Protein AF-A0AAW0FIH6-F1 (afdb_monomer_lite)

InterPro domains:
  IPR007252 Nuclear pore protein 84/107 [PF04121] (78-258)
  IPR007252 Nuclear pore protein 84/107 [PTHR13003] (28-257)

Structure (mmCIF, N/CA/C/O backbone):
data_AF-A0AAW0FIH6-F1
#
_entry.id   AF-A0AAW0FIH6-F1
#
loop_
_atom_site.group_PDB
_atom_site.id
_atom_site.type_symbol
_atom_site.label_atom_id
_atom_site.label_alt_id
_atom_site.label_comp_id
_atom_site.label_asym_id
_atom_site.label_entity_id
_atom_site.label_seq_id
_atom_site.pdbx_PDB_ins_code
_atom_site.Cartn_x
_atom_site.Cartn_y
_atom_site.Cartn_z
_atom_site.occupancy
_atom_site.B_iso_or_equiv
_atom_site.auth_seq_id
_atom_site.auth_comp_id
_atom_site.auth_asym_id
_atom_site.auth_atom_id
_atom_site.pdbx_PDB_model_num
ATOM 1 N N . MET A 1 1 ? -12.408 65.202 63.693 1.00 33.59 1 MET A N 1
ATOM 2 C CA . MET A 1 1 ? -11.299 65.516 62.783 1.00 33.59 1 MET A CA 1
ATOM 3 C C . MET A 1 1 ? -10.969 64.185 62.134 1.00 33.59 1 MET A C 1
ATOM 5 O O . MET A 1 1 ? -10.394 63.348 62.810 1.00 33.59 1 MET A O 1
ATOM 9 N N . GLU A 1 2 ? -11.546 64.003 60.939 1.00 37.97 2 GLU A N 1
ATOM 10 C CA . GLU A 1 2 ? -11.334 62.952 59.918 1.00 37.97 2 GLU A CA 1
ATOM 11 C C . GLU A 1 2 ? -11.671 61.499 60.315 1.00 37.97 2 GLU A C 1
ATOM 13 O O . GLU A 1 2 ? -10.985 60.878 61.119 1.00 37.97 2 GLU A O 1
ATOM 18 N N . ASP A 1 3 ? -12.866 60.993 59.980 1.00 32.38 3 ASP A N 1
ATOM 19 C CA . ASP A 1 3 ? -13.360 60.495 58.663 1.00 32.38 3 ASP A CA 1
ATOM 20 C C . ASP A 1 3 ? -12.729 59.145 58.271 1.00 32.38 3 ASP A C 1
ATOM 22 O O . ASP A 1 3 ? -11.549 59.054 57.961 1.00 32.38 3 ASP A O 1
ATOM 26 N N . ALA A 1 4 ? -13.419 58.016 58.478 1.00 33.19 4 ALA A N 1
ATOM 27 C CA . ALA A 1 4 ? -14.493 57.459 57.633 1.00 33.19 4 ALA A CA 1
ATOM 28 C C . ALA A 1 4 ? -13.963 56.973 56.265 1.00 33.19 4 ALA A C 1
ATOM 30 O O . ALA A 1 4 ? -13.674 57.751 55.369 1.00 33.19 4 ALA A O 1
ATOM 31 N N . LEU A 1 5 ? -13.695 55.669 56.126 1.00 40.84 5 LEU A N 1
ATOM 32 C CA . LEU A 1 5 ? -14.621 54.695 55.516 1.00 40.84 5 LEU A CA 1
ATOM 33 C C . LEU A 1 5 ? -15.082 55.080 54.095 1.00 40.84 5 LEU A C 1
ATOM 35 O O . LEU A 1 5 ? -16.125 55.699 53.901 1.00 40.84 5 LEU A O 1
ATOM 39 N N . MET A 1 6 ? -14.338 54.588 53.100 1.00 33.97 6 MET A N 1
ATOM 40 C CA . MET A 1 6 ? -14.716 54.512 51.682 1.00 33.97 6 MET A CA 1
ATOM 41 C C . MET A 1 6 ? -14.422 53.069 51.224 1.00 33.97 6 MET A C 1
ATOM 43 O O . MET A 1 6 ? -13.282 52.627 51.297 1.00 33.97 6 MET A O 1
ATOM 47 N N . LYS A 1 7 ? -15.443 52.202 51.167 1.00 34.28 7 LYS A N 1
ATOM 48 C CA . LYS A 1 7 ? -16.214 51.767 49.977 1.00 34.28 7 LYS A CA 1
ATOM 49 C C . LYS A 1 7 ? -15.362 51.112 48.874 1.00 34.28 7 LYS A C 1
ATOM 51 O O . LYS A 1 7 ? -14.536 51.783 48.279 1.00 34.28 7 LYS A O 1
ATOM 56 N N . VAL A 1 8 ? -15.459 49.781 48.731 1.00 35.44 8 VAL A N 1
ATOM 57 C CA . VAL A 1 8 ? -16.241 49.016 47.716 1.00 35.44 8 VAL A CA 1
ATOM 58 C C . VAL A 1 8 ? -15.673 49.146 46.295 1.00 35.44 8 VAL A C 1
ATOM 60 O O . VAL A 1 8 ? -15.611 50.258 45.789 1.00 35.44 8 VAL A O 1
ATOM 63 N N . VAL A 1 9 ? -15.324 48.012 45.663 1.00 31.23 9 VAL A N 1
ATOM 64 C CA . VAL A 1 9 ? -15.873 47.503 44.378 1.00 31.23 9 VAL A CA 1
ATOM 65 C C . VAL A 1 9 ? -15.129 46.213 43.969 1.00 31.23 9 VAL A C 1
ATOM 67 O O . VAL A 1 9 ? -13.909 46.208 43.820 1.00 31.23 9 VAL A O 1
ATOM 70 N N . ASP A 1 10 ? -15.902 45.136 43.797 1.00 34.75 10 ASP A N 1
ATOM 71 C CA . ASP A 1 10 ? -15.564 43.889 43.100 1.00 34.75 10 ASP A CA 1
ATOM 72 C C . ASP A 1 10 ? -15.152 44.124 41.638 1.00 34.75 10 ASP A C 1
ATOM 74 O O . ASP A 1 10 ? -15.777 44.929 40.949 1.00 34.75 10 ASP A O 1
ATOM 78 N N . ALA A 1 11 ? -14.200 43.338 41.127 1.00 28.27 11 ALA A N 1
ATOM 79 C CA . ALA A 1 11 ? -14.129 42.991 39.705 1.00 28.27 11 ALA A CA 1
ATOM 80 C C . ALA A 1 11 ? -13.267 41.735 39.499 1.00 28.27 11 ALA A C 1
ATOM 82 O O . ALA A 1 11 ? -12.051 41.795 39.339 1.00 28.27 11 ALA A O 1
ATOM 83 N N . ASP A 1 12 ? -13.949 40.596 39.561 1.00 35.44 12 ASP A N 1
ATOM 84 C CA . ASP A 1 12 ? -13.845 39.461 38.640 1.00 35.44 12 ASP A CA 1
ATOM 85 C C . ASP A 1 12 ? -13.023 39.782 37.358 1.00 35.44 12 A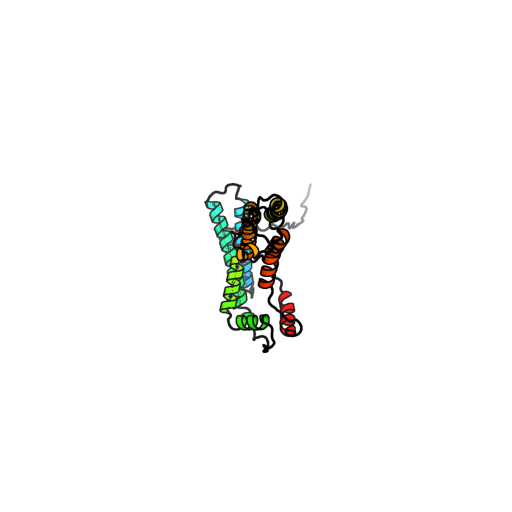SP A C 1
ATOM 87 O O . ASP A 1 12 ? -13.531 40.433 36.446 1.00 35.44 12 ASP A O 1
ATOM 91 N N . ASP A 1 13 ? -11.760 39.335 37.266 1.00 28.28 13 ASP A N 1
ATOM 92 C CA . ASP A 1 13 ? -11.057 39.190 35.976 1.00 28.28 13 ASP A CA 1
ATOM 93 C C . ASP A 1 13 ? -10.704 37.714 35.771 1.00 28.28 13 ASP A C 1
ATOM 95 O O . ASP A 1 13 ? -9.656 37.195 36.162 1.00 28.28 13 ASP A O 1
ATOM 99 N N . ARG A 1 14 ? -11.672 37.037 35.155 1.00 38.62 14 ARG A N 1
ATOM 100 C CA . ARG A 1 14 ? -11.525 35.779 34.440 1.00 38.62 14 ARG A CA 1
ATOM 101 C C . ARG A 1 14 ? -10.442 35.932 33.374 1.00 38.62 14 ARG A C 1
ATOM 103 O O . ARG A 1 14 ? -10.708 36.510 32.324 1.00 38.62 14 ARG A O 1
ATOM 110 N N . ARG A 1 15 ? -9.289 35.284 33.542 1.00 29.86 15 ARG A N 1
ATOM 111 C CA . ARG A 1 15 ? -8.505 34.804 32.391 1.00 29.86 15 ARG A CA 1
ATOM 112 C C . ARG A 1 15 ? -8.047 33.386 32.646 1.00 29.86 15 ARG A C 1
ATOM 114 O O . ARG A 1 15 ? -7.381 33.103 33.634 1.00 29.86 15 ARG A O 1
ATOM 121 N N . GLY A 1 16 ? -8.519 32.519 31.756 1.00 33.91 16 GLY A N 1
ATOM 122 C CA . GLY A 1 16 ? -8.460 31.077 31.854 1.00 33.91 16 GLY A CA 1
ATOM 123 C C . GLY A 1 16 ? -7.064 30.563 32.147 1.00 33.91 16 GLY A C 1
ATOM 124 O O . GLY A 1 16 ? -6.114 30.823 31.412 1.00 33.91 16 GLY A O 1
ATOM 125 N N . THR A 1 17 ? -6.988 29.759 33.198 1.00 28.77 17 THR A N 1
ATOM 126 C CA . THR A 1 17 ? -6.008 28.695 33.284 1.00 28.77 17 THR A CA 1
ATOM 127 C C . THR A 1 17 ? -6.326 27.716 32.160 1.00 28.77 17 THR A C 1
ATOM 129 O O . THR A 1 17 ? -7.305 26.972 32.194 1.00 28.77 17 THR A O 1
ATOM 132 N N . SER A 1 18 ? -5.511 27.769 31.112 1.00 31.50 18 SER A N 1
ATOM 133 C CA . SER A 1 18 ? -5.262 26.628 30.243 1.00 31.50 18 SER A CA 1
ATOM 134 C C . SER A 1 18 ? -5.022 25.413 31.138 1.00 31.50 18 SER A C 1
ATOM 136 O O . SER A 1 18 ? -4.015 25.368 31.841 1.00 31.50 18 SER A O 1
ATOM 138 N N . SER A 1 19 ? -5.994 24.501 31.168 1.00 37.09 19 SER A N 1
ATOM 139 C CA . SER A 1 19 ? -5.952 23.255 31.930 1.00 37.09 19 SER A CA 1
ATOM 140 C C . SER A 1 19 ? -4.612 22.561 31.714 1.00 37.09 19 SER A C 1
ATOM 142 O O . SER A 1 19 ? -4.294 22.141 30.602 1.00 37.09 19 SER A O 1
ATOM 144 N N . GLU A 1 20 ? -3.834 22.468 32.784 1.00 39.59 20 GLU A N 1
ATOM 145 C CA . GLU A 1 20 ? -2.583 21.734 32.847 1.00 39.59 20 GLU A CA 1
ATOM 146 C C . GLU A 1 20 ? -2.841 20.261 32.498 1.00 39.59 20 GLU A C 1
ATOM 148 O O . GLU A 1 20 ? -3.495 19.532 33.239 1.00 39.59 20 GLU A O 1
ATOM 153 N N . ALA A 1 21 ? -2.322 19.799 31.362 1.00 42.94 21 ALA A N 1
ATOM 154 C CA . ALA A 1 21 ? -2.249 18.377 31.038 1.00 42.94 21 ALA A CA 1
ATOM 155 C C . ALA A 1 21 ? -1.046 17.735 31.764 1.00 42.94 21 ALA A C 1
ATOM 157 O O . ALA A 1 21 ? -0.126 17.227 31.128 1.00 42.94 21 ALA A O 1
ATOM 158 N N . THR A 1 22 ? -1.015 17.803 33.098 1.00 48.12 22 THR A N 1
ATOM 159 C CA . THR A 1 22 ? 0.108 17.355 33.952 1.00 48.12 22 THR A CA 1
ATOM 160 C C . THR A 1 22 ? -0.240 16.116 34.786 1.00 48.12 22 THR A C 1
ATOM 162 O O . THR A 1 22 ? 0.156 15.981 35.940 1.00 48.12 22 THR A O 1
ATOM 165 N N . GLY A 1 23 ? -0.978 15.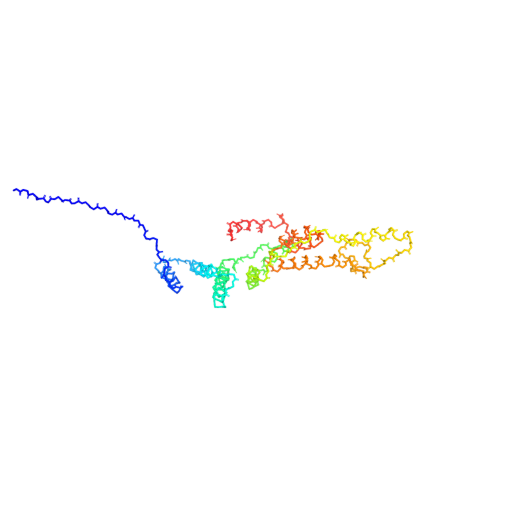176 34.194 1.00 58.59 23 GLY A N 1
ATOM 166 C CA . GLY A 1 23 ? -1.136 13.815 34.714 1.00 58.59 23 GLY A CA 1
ATOM 167 C C . GLY A 1 23 ? -0.297 12.810 33.918 1.00 58.59 23 GLY A C 1
ATOM 168 O O . GLY A 1 23 ? -0.032 13.028 32.732 1.00 58.59 23 GLY A O 1
ATOM 169 N N . GLY A 1 24 ? 0.102 11.701 34.555 1.00 79.38 24 GLY A N 1
ATOM 170 C CA . GLY A 1 24 ? 0.641 10.523 33.856 1.00 79.38 24 GLY A CA 1
ATOM 171 C C . GLY A 1 24 ? -0.314 10.033 32.760 1.00 79.38 24 GLY A C 1
ATOM 172 O O . GLY A 1 24 ? -1.487 10.417 32.741 1.00 79.38 24 GLY A O 1
ATOM 173 N N . ALA A 1 25 ? 0.165 9.209 31.824 1.00 82.69 25 ALA A N 1
ATOM 174 C CA . ALA A 1 25 ? -0.675 8.712 30.727 1.00 82.69 25 ALA A CA 1
ATOM 175 C C . ALA A 1 25 ? -1.940 8.011 31.260 1.00 82.69 25 ALA A C 1
ATOM 177 O O . ALA A 1 25 ? -3.036 8.198 30.742 1.00 82.69 25 ALA A O 1
ATOM 178 N N . GLU A 1 26 ? -1.802 7.307 32.378 1.00 87.94 26 GLU A N 1
ATOM 179 C CA . GLU A 1 26 ? -2.861 6.624 33.113 1.00 87.94 26 GLU A CA 1
ATOM 180 C C . GLU A 1 26 ? -3.970 7.581 33.565 1.00 87.94 26 GLU A C 1
ATOM 182 O O . GLU A 1 26 ? -5.146 7.229 33.521 1.00 87.94 26 GLU A O 1
ATOM 187 N N . VAL A 1 27 ? -3.610 8.806 33.962 1.00 89.88 27 VAL A N 1
ATOM 188 C CA . VAL A 1 27 ? -4.571 9.839 34.375 1.00 89.88 27 VAL A CA 1
ATOM 189 C C . VAL A 1 27 ? -5.363 10.338 33.170 1.00 89.88 27 VAL A C 1
ATOM 191 O O . VAL A 1 27 ? -6.569 10.536 33.276 1.00 89.88 27 VAL A O 1
ATOM 194 N N . GLN A 1 28 ? -4.709 10.486 32.014 1.00 88.50 28 GLN A N 1
ATOM 195 C CA . GLN A 1 28 ? -5.374 10.904 30.777 1.00 88.50 28 GLN A CA 1
ATOM 196 C C . GLN A 1 28 ? -6.389 9.846 30.317 1.00 88.50 28 GLN A C 1
ATOM 198 O O . GLN A 1 28 ? -7.537 10.183 30.036 1.00 88.50 28 GLN A O 1
ATOM 203 N N . PHE A 1 29 ? -6.013 8.562 30.334 1.00 90.38 29 PHE A N 1
ATOM 204 C CA . PHE A 1 29 ? -6.938 7.462 30.037 1.00 90.38 29 PHE A CA 1
ATOM 205 C C . PHE A 1 29 ? -8.091 7.373 31.050 1.00 90.38 29 PHE A C 1
ATOM 207 O O . PHE A 1 29 ? -9.247 7.198 30.662 1.00 90.38 29 PHE A O 1
ATOM 214 N N . ALA A 1 30 ? -7.802 7.524 32.346 1.00 90.44 30 ALA A N 1
ATOM 215 C CA . ALA A 1 30 ? -8.823 7.501 33.392 1.00 90.44 30 ALA A CA 1
ATOM 216 C C . ALA A 1 30 ? -9.827 8.655 33.248 1.00 90.44 30 ALA A C 1
ATOM 218 O O . ALA A 1 30 ? -11.026 8.446 33.421 1.00 90.44 30 ALA A O 1
ATOM 219 N N . GLN A 1 31 ? -9.361 9.847 32.871 1.00 88.75 31 GLN A N 1
ATOM 220 C CA . GLN A 1 31 ? -10.219 11.009 32.660 1.00 88.75 31 GLN A CA 1
ATOM 221 C C . GLN A 1 31 ? -11.160 10.822 31.461 1.00 88.75 31 GLN A C 1
ATOM 223 O O . GLN A 1 31 ? -12.324 11.213 31.527 1.00 88.75 31 GLN A O 1
ATOM 228 N N . VAL A 1 32 ? -10.695 10.180 30.385 1.00 88.81 32 VAL A N 1
ATOM 229 C CA . VAL A 1 32 ? -11.554 9.798 29.248 1.00 88.81 32 VAL A CA 1
ATOM 230 C C . VAL A 1 32 ? -12.665 8.844 29.696 1.00 88.81 32 VAL A C 1
ATOM 232 O O . VAL A 1 32 ? -13.830 9.049 29.354 1.00 88.81 32 VAL A O 1
ATOM 235 N N . LEU A 1 33 ? -12.335 7.839 30.512 1.00 88.94 33 LEU A N 1
ATOM 236 C CA . LEU A 1 33 ? -13.316 6.892 31.055 1.00 88.94 33 LEU A CA 1
ATOM 237 C C . LEU A 1 33 ? -14.332 7.572 31.981 1.00 88.94 33 LEU A C 1
ATOM 239 O O . LEU A 1 33 ? -15.531 7.314 31.869 1.00 88.94 33 LEU A O 1
ATOM 243 N N . GLU A 1 34 ? -13.870 8.461 32.861 1.00 88.19 34 GLU A N 1
ATOM 244 C CA . GLU A 1 34 ? -14.735 9.242 33.750 1.00 88.19 34 GLU A CA 1
ATOM 245 C C . GLU A 1 34 ? -15.694 10.127 32.944 1.00 88.19 34 GLU A C 1
ATOM 247 O O . GLU A 1 34 ? -16.901 10.120 33.189 1.00 88.19 34 GLU A O 1
ATOM 252 N N . ASN A 1 35 ? -15.187 10.820 31.920 1.00 85.69 35 ASN A N 1
ATOM 253 C CA . ASN A 1 35 ? -15.994 11.650 31.027 1.00 85.69 35 ASN A CA 1
ATOM 254 C C . ASN A 1 35 ? -17.017 10.831 30.230 1.00 85.69 35 ASN A C 1
ATOM 256 O O . ASN A 1 35 ? -18.141 11.287 30.019 1.00 85.69 35 ASN A O 1
ATOM 260 N N . PHE A 1 36 ? -16.651 9.627 29.789 1.00 85.44 36 PHE A N 1
ATOM 261 C CA . PHE A 1 36 ? -17.567 8.720 29.103 1.00 85.44 36 PHE A CA 1
ATOM 262 C C . PHE A 1 36 ? -18.696 8.261 30.037 1.00 85.44 36 PHE A C 1
ATOM 264 O O . PHE A 1 36 ? -19.871 8.323 29.669 1.00 85.44 36 PHE A O 1
ATOM 271 N N . GLN A 1 37 ? -18.355 7.887 31.275 1.00 85.19 37 GLN A N 1
ATOM 272 C CA . GLN A 1 37 ? -19.318 7.460 32.290 1.00 85.19 37 GLN A CA 1
ATOM 273 C C . GLN A 1 37 ? -20.236 8.604 32.753 1.00 85.19 37 GLN A C 1
ATOM 275 O O . GLN A 1 37 ? -21.424 8.381 32.983 1.00 85.19 37 GLN A O 1
ATOM 280 N N . ALA A 1 38 ? -19.707 9.822 32.882 1.00 82.44 38 ALA A N 1
ATOM 281 C CA . ALA A 1 38 ? -20.465 11.002 33.294 1.00 82.44 38 ALA A CA 1
ATOM 282 C C . ALA A 1 38 ? -21.320 11.596 32.161 1.00 82.44 38 ALA A C 1
ATOM 284 O O . ALA A 1 38 ? -22.370 12.184 32.421 1.00 82.44 38 ALA A O 1
ATOM 285 N N . GLY A 1 39 ? -20.866 11.466 30.911 1.00 69.81 39 GLY A N 1
ATOM 286 C CA . GLY A 1 39 ? -21.434 12.141 29.745 1.00 69.81 39 GLY A CA 1
ATOM 287 C C . GLY A 1 39 ? -22.538 11.390 29.004 1.00 69.81 39 GLY A C 1
ATOM 288 O O . GLY A 1 39 ? -23.112 11.971 28.089 1.00 69.81 39 GLY A O 1
ATOM 289 N N . ASN A 1 40 ? -22.840 10.135 29.361 1.00 58.41 40 ASN A N 1
ATOM 290 C CA . ASN A 1 40 ? -23.800 9.286 28.640 1.00 58.41 40 ASN A CA 1
ATOM 291 C C . ASN A 1 40 ? -23.574 9.345 27.109 1.00 58.41 40 ASN A C 1
ATOM 293 O O . ASN A 1 40 ? -24.514 9.516 26.334 1.00 58.41 40 ASN A O 1
ATOM 297 N N . LYS A 1 41 ? -22.300 9.313 26.682 1.00 59.75 41 LYS A N 1
ATOM 298 C CA . LYS A 1 41 ? -21.941 9.272 25.261 1.00 59.75 41 LYS A CA 1
ATOM 299 C C . LYS A 1 41 ? -22.375 7.900 24.738 1.00 59.75 41 LYS A C 1
ATOM 301 O O . LYS A 1 41 ? -21.779 6.892 25.099 1.00 59.75 41 LYS A O 1
ATOM 306 N N . ASP A 1 42 ? -23.418 7.873 23.914 1.00 67.75 42 ASP A N 1
ATOM 307 C CA . ASP A 1 42 ? -24.010 6.629 23.397 1.00 67.75 42 ASP A CA 1
ATOM 308 C C . ASP A 1 42 ? -23.081 5.859 22.438 1.00 67.75 42 ASP A C 1
ATOM 310 O O . ASP A 1 42 ? -23.347 4.695 22.143 1.00 67.75 42 ASP A O 1
ATOM 314 N N . ASP A 1 43 ? -21.991 6.480 21.966 1.00 80.94 43 ASP A N 1
ATOM 315 C CA . ASP A 1 43 ? -21.056 5.881 21.014 1.00 80.94 43 ASP A CA 1
ATOM 316 C C . ASP A 1 43 ? -19.701 5.493 21.657 1.00 80.94 43 ASP A C 1
ATOM 318 O O . ASP A 1 43 ? -18.879 6.369 21.960 1.00 80.94 43 ASP A O 1
ATOM 322 N N . PRO A 1 44 ? -19.423 4.184 21.828 1.00 83.25 44 PRO A N 1
ATOM 323 C CA . PRO A 1 44 ? -18.141 3.673 22.309 1.00 83.25 44 PRO A CA 1
ATOM 324 C C . PRO A 1 44 ? -16.936 4.010 21.417 1.00 83.25 44 PRO A C 1
ATOM 326 O O . PRO A 1 44 ? -15.805 3.964 21.903 1.00 83.25 44 PRO A O 1
ATOM 329 N N . PHE A 1 45 ? -17.127 4.352 20.137 1.00 86.69 45 PHE A N 1
ATOM 330 C CA . PHE A 1 45 ? -16.012 4.673 19.236 1.00 86.69 45 PHE A CA 1
ATOM 331 C C . PHE A 1 45 ? -15.309 5.982 19.601 1.00 86.69 45 PHE A C 1
ATOM 333 O O . PHE A 1 45 ? -14.097 6.095 19.415 1.00 86.69 45 PHE A O 1
ATOM 340 N N . VAL A 1 46 ? -16.018 6.923 20.232 1.00 86.94 46 VAL A N 1
ATOM 341 C CA . VAL A 1 46 ? -15.423 8.171 20.739 1.00 86.94 46 VAL A CA 1
ATOM 342 C C . VAL A 1 46 ? -14.320 7.880 21.760 1.00 86.94 46 VAL A C 1
ATOM 344 O O . VAL A 1 46 ? -13.284 8.539 21.762 1.00 86.94 46 VAL A O 1
ATOM 347 N N . LEU A 1 47 ? -14.501 6.853 22.594 1.00 89.00 47 LEU A N 1
ATOM 348 C CA . LEU A 1 47 ? -13.491 6.443 23.568 1.00 89.00 47 LEU A CA 1
ATOM 349 C C . LEU A 1 47 ? -12.230 5.899 22.882 1.00 89.00 47 LEU A C 1
ATOM 351 O O . LEU A 1 47 ? -11.117 6.247 23.270 1.00 89.00 47 LEU A O 1
ATOM 355 N N . ILE A 1 48 ? -12.398 5.089 21.836 1.00 90.38 48 ILE A N 1
ATOM 356 C CA . ILE A 1 48 ? -11.279 4.528 21.067 1.00 90.38 48 ILE A CA 1
ATOM 357 C C . ILE A 1 48 ? -10.494 5.650 20.368 1.00 90.38 48 ILE A C 1
ATOM 359 O O . ILE A 1 48 ? -9.262 5.647 20.389 1.00 90.38 48 ILE A O 1
ATOM 363 N N . GLN A 1 49 ? -11.190 6.643 19.811 1.00 89.81 49 GLN A N 1
ATOM 364 C CA . GLN A 1 49 ? -10.567 7.813 19.185 1.00 89.81 49 GLN A CA 1
ATOM 365 C C . GLN A 1 49 ? -9.784 8.664 20.188 1.00 89.81 49 GLN A C 1
ATOM 367 O O . GLN A 1 49 ? -8.658 9.081 19.906 1.00 89.81 49 GLN A O 1
ATOM 372 N N . GLU A 1 50 ? -10.344 8.896 21.377 1.00 90.94 50 GLU A N 1
ATOM 373 C CA . GLU A 1 50 ? -9.658 9.619 22.449 1.00 90.94 50 GLU A CA 1
ATOM 374 C C . GLU A 1 50 ? -8.413 8.844 22.933 1.00 90.94 50 GLU A C 1
ATOM 376 O O . GLU A 1 50 ? -7.351 9.444 23.104 1.00 90.94 50 GLU A O 1
ATOM 381 N N . PHE A 1 51 ? -8.483 7.511 23.046 1.00 92.88 51 PHE A N 1
ATOM 382 C CA . PHE A 1 51 ? -7.337 6.663 23.411 1.00 92.88 51 PHE A CA 1
ATOM 383 C C . PHE A 1 51 ? -6.217 6.700 22.365 1.00 92.88 51 PHE A C 1
ATOM 385 O O . PHE A 1 51 ? -5.054 6.915 22.710 1.00 92.88 51 PHE A O 1
ATOM 392 N N . LYS A 1 52 ? -6.577 6.576 21.084 1.00 92.81 52 LYS A N 1
ATOM 393 C CA . LYS A 1 52 ? -5.665 6.725 19.940 1.00 92.81 52 LYS A CA 1
ATOM 394 C C . LYS A 1 52 ? -4.991 8.100 19.922 1.00 92.81 52 LYS A C 1
ATOM 396 O O . LYS A 1 52 ? -3.805 8.208 19.618 1.00 92.81 52 LYS A O 1
ATOM 401 N N . SER A 1 53 ? -5.731 9.159 20.257 1.00 93.00 53 SER A N 1
ATOM 402 C CA . SER A 1 53 ? -5.199 10.524 20.335 1.00 93.00 53 SER A CA 1
ATOM 403 C C . SER A 1 53 ? -4.178 10.674 21.465 1.00 93.00 53 SER A C 1
ATOM 405 O O . SER A 1 53 ? -3.100 11.227 21.247 1.00 93.00 53 SER A O 1
ATOM 407 N N . ILE A 1 54 ? -4.466 10.125 22.651 1.00 92.12 54 ILE A N 1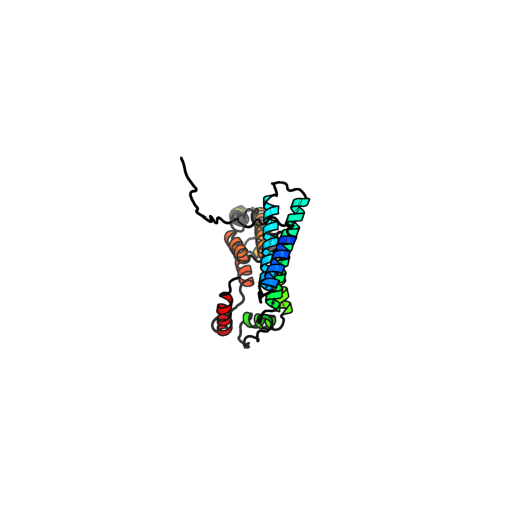
ATOM 408 C CA . ILE A 1 54 ? -3.538 10.134 23.792 1.00 92.12 54 ILE A CA 1
ATOM 409 C C . ILE A 1 54 ? -2.236 9.412 23.433 1.00 92.12 54 ILE A C 1
ATOM 411 O O . ILE A 1 54 ? -1.153 9.977 23.610 1.00 92.12 54 ILE A O 1
ATOM 415 N N . SER A 1 55 ? -2.320 8.194 22.888 1.00 92.75 55 SER A N 1
ATOM 416 C CA . SER A 1 55 ? -1.130 7.421 22.517 1.00 92.75 55 SER A CA 1
ATOM 417 C C . SER A 1 55 ? -0.309 8.124 21.429 1.00 92.75 55 SER A C 1
ATOM 419 O O . SER A 1 55 ? 0.916 8.185 21.534 1.00 92.75 55 SER A O 1
ATOM 421 N N . ALA A 1 56 ? -0.965 8.744 20.440 1.00 90.75 56 ALA A N 1
ATOM 422 C CA . ALA A 1 56 ? -0.292 9.501 19.387 1.00 90.75 56 ALA A CA 1
ATOM 423 C C . ALA A 1 56 ? 0.419 10.747 19.938 1.00 90.75 56 ALA A C 1
ATOM 425 O O . ALA A 1 56 ? 1.569 11.019 19.591 1.00 90.75 56 ALA A O 1
ATOM 426 N N . GLN A 1 57 ? -0.231 11.495 20.835 1.00 92.06 57 GLN A N 1
ATOM 427 C CA . GLN A 1 57 ? 0.374 12.659 21.487 1.00 92.06 57 GLN A CA 1
ATOM 428 C C . GLN A 1 57 ? 1.595 12.266 22.320 1.00 92.06 57 GLN A C 1
ATOM 430 O O . GLN A 1 57 ? 2.601 12.975 22.295 1.00 92.06 57 GLN A O 1
ATOM 435 N N . LYS A 1 58 ? 1.541 11.129 23.024 1.00 89.69 58 LYS A N 1
ATOM 436 C CA . LYS A 1 58 ? 2.685 10.596 23.774 1.00 89.69 58 LYS A CA 1
ATOM 437 C C . LYS A 1 58 ? 3.820 10.162 22.856 1.00 89.69 58 LYS A C 1
ATOM 439 O O . LYS A 1 58 ? 4.953 10.572 23.090 1.00 89.69 58 LYS A O 1
ATOM 444 N N . ALA A 1 59 ? 3.523 9.453 21.768 1.00 89.50 59 ALA A N 1
ATOM 445 C CA . ALA A 1 59 ? 4.525 9.114 20.760 1.00 89.50 59 ALA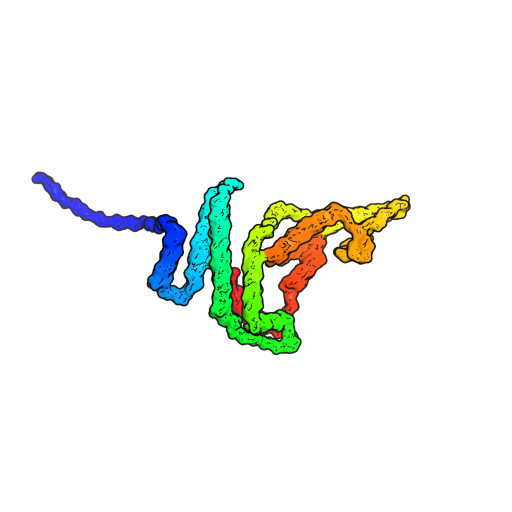 A CA 1
ATOM 446 C C . ALA A 1 59 ? 5.217 10.375 20.204 1.00 89.50 59 ALA A C 1
ATOM 448 O O . ALA A 1 59 ? 6.442 10.421 20.125 1.00 89.50 59 ALA A O 1
ATOM 449 N N . LEU A 1 60 ? 4.460 11.434 19.894 1.00 89.69 60 LEU A N 1
ATOM 450 C CA . LEU A 1 60 ? 5.014 12.708 19.420 1.00 89.69 60 LEU A CA 1
ATOM 451 C C . LEU A 1 60 ? 5.860 13.425 20.483 1.00 89.69 60 LEU A C 1
ATOM 453 O O . LEU A 1 60 ? 6.902 13.990 20.153 1.00 89.69 60 LEU A O 1
ATOM 457 N N . GLN A 1 61 ? 5.447 13.393 21.754 1.00 89.62 61 GLN A N 1
ATOM 458 C CA . GLN A 1 61 ? 6.225 13.959 22.862 1.00 89.62 61 GLN A CA 1
ATOM 459 C C . GLN A 1 61 ? 7.575 13.252 23.004 1.00 89.62 61 GLN A C 1
ATOM 461 O O . GLN A 1 61 ? 8.605 13.924 23.027 1.00 89.62 61 GLN A O 1
ATOM 466 N N . VAL A 1 62 ? 7.584 11.918 23.020 1.00 87.81 62 VAL A N 1
ATOM 467 C CA . VAL A 1 62 ? 8.818 11.124 23.107 1.00 87.81 62 VAL A CA 1
ATOM 468 C C . VAL A 1 62 ? 9.690 11.345 21.865 1.00 87.81 62 VAL A C 1
ATOM 470 O O . VAL A 1 62 ? 10.889 11.574 21.989 1.00 87.81 62 VAL A O 1
ATOM 473 N N . ALA A 1 63 ? 9.096 11.398 20.668 1.00 86.06 63 ALA A N 1
ATOM 474 C CA . ALA A 1 63 ? 9.818 11.713 19.434 1.00 86.06 63 ALA A CA 1
ATOM 475 C C . ALA A 1 63 ? 10.464 13.107 19.461 1.00 86.06 63 ALA A C 1
ATOM 477 O O . ALA A 1 63 ? 11.580 13.268 18.984 1.00 86.06 63 ALA A O 1
ATOM 478 N N . SER A 1 64 ? 9.803 14.109 20.050 1.00 85.88 64 SER A N 1
ATOM 479 C CA . SER A 1 64 ? 10.371 15.460 20.188 1.00 85.88 64 SER A CA 1
ATOM 480 C C . SER A 1 64 ? 11.541 15.540 21.175 1.00 85.88 64 SER A C 1
ATOM 482 O O . SER A 1 64 ? 12.355 16.458 21.097 1.00 85.88 64 SER A O 1
ATOM 484 N N . GLN A 1 65 ? 11.620 14.586 22.105 1.00 83.38 65 GLN A N 1
ATOM 485 C CA . GLN A 1 65 ? 12.696 14.470 23.088 1.00 83.38 65 GLN A CA 1
ATOM 486 C C . GLN A 1 65 ? 13.861 13.620 22.566 1.00 83.38 65 GLN A C 1
ATOM 488 O O . GLN A 1 65 ? 14.968 13.713 23.099 1.00 83.38 65 GLN A O 1
ATOM 493 N N . MET A 1 66 ? 13.648 12.838 21.501 1.00 79.62 66 MET A N 1
ATOM 494 C CA . MET A 1 66 ? 14.730 12.148 20.808 1.00 79.62 66 MET A CA 1
ATOM 495 C C . MET A 1 66 ? 15.647 13.151 20.107 1.00 79.62 66 MET A C 1
ATOM 497 O O . MET A 1 66 ? 15.246 13.859 19.185 1.00 79.62 66 MET A O 1
ATOM 501 N N . GLY A 1 67 ? 16.911 13.179 20.527 1.00 72.69 67 GLY A N 1
ATOM 502 C CA . GLY A 1 67 ? 17.988 13.784 19.743 1.00 72.69 67 GLY A CA 1
ATOM 503 C C . GLY A 1 67 ? 18.397 12.907 18.550 1.00 72.69 67 GLY A C 1
ATOM 504 O O . GLY A 1 67 ? 17.794 11.872 18.283 1.00 72.69 67 GLY A O 1
ATOM 505 N N . GLU A 1 68 ? 19.478 13.280 17.857 1.00 70.06 68 GLU A N 1
ATOM 506 C CA . GLU A 1 68 ? 20.004 12.526 16.697 1.00 70.06 68 GLU A CA 1
ATOM 507 C C . GLU A 1 68 ? 20.454 11.089 17.038 1.00 70.06 68 GLU A C 1
ATOM 509 O O . GLU A 1 68 ? 20.486 10.222 16.167 1.00 70.06 68 GLU A O 1
ATOM 514 N N . ALA A 1 69 ? 20.783 10.824 18.306 1.00 73.62 69 ALA A N 1
ATOM 515 C CA . ALA A 1 69 ? 21.145 9.505 18.819 1.00 73.62 69 ALA A CA 1
ATOM 516 C C . ALA A 1 69 ? 20.369 9.225 20.118 1.00 73.62 69 ALA A C 1
ATOM 518 O O . ALA A 1 69 ? 20.905 9.458 21.206 1.00 73.62 69 ALA A O 1
ATOM 519 N N . PRO A 1 70 ? 19.103 8.779 20.026 1.00 77.31 70 PRO A N 1
ATOM 520 C CA . PRO A 1 70 ? 18.313 8.464 21.204 1.00 77.31 70 PRO A CA 1
ATOM 521 C C . PRO A 1 70 ? 18.908 7.257 21.929 1.00 77.31 70 PRO A C 1
ATOM 523 O O . PRO A 1 70 ? 19.413 6.308 21.320 1.00 77.31 70 PRO A O 1
ATOM 526 N N . ASP A 1 71 ? 18.841 7.299 23.249 1.00 85.56 71 ASP A N 1
ATOM 527 C CA . ASP A 1 71 ? 19.076 6.149 24.101 1.00 85.56 71 ASP A CA 1
ATOM 528 C C . ASP A 1 71 ? 18.055 5.038 23.807 1.00 85.56 71 ASP A C 1
ATOM 530 O O . ASP A 1 71 ? 16.956 5.262 23.287 1.00 85.56 71 ASP A O 1
ATOM 534 N N . LEU A 1 72 ? 18.445 3.800 24.115 1.00 86.00 72 LEU A N 1
ATOM 535 C CA . LEU A 1 72 ? 17.624 2.624 23.830 1.00 86.00 72 LEU A CA 1
ATOM 536 C C . LEU A 1 72 ? 16.252 2.702 24.516 1.00 86.00 72 LEU A C 1
ATOM 538 O O . LEU A 1 72 ? 15.270 2.234 23.948 1.00 86.00 72 LEU A O 1
ATOM 542 N N . GLU A 1 73 ? 16.188 3.292 25.709 1.00 87.06 73 GLU A N 1
ATOM 543 C CA . GLU A 1 73 ? 14.963 3.417 26.498 1.00 87.06 73 GLU A CA 1
ATOM 544 C C . GLU A 1 73 ? 13.963 4.356 25.819 1.00 87.06 73 GLU A C 1
ATOM 546 O O . GLU A 1 73 ? 12.865 3.913 25.486 1.00 87.06 73 GLU A O 1
ATOM 551 N N . THR A 1 74 ? 14.374 5.580 25.471 1.00 85.00 74 THR A N 1
ATOM 552 C CA . THR A 1 74 ? 13.525 6.528 24.724 1.00 85.00 74 THR A CA 1
ATOM 553 C C . THR A 1 74 ? 13.058 5.959 23.380 1.00 85.00 74 THR A C 1
ATOM 555 O O . THR A 1 74 ? 11.904 6.136 22.979 1.00 85.00 74 THR A O 1
ATOM 558 N N . ARG A 1 75 ? 13.927 5.226 22.667 1.00 86.50 75 ARG A N 1
ATOM 559 C CA . ARG A 1 75 ? 13.546 4.577 21.403 1.00 86.50 75 ARG A CA 1
ATOM 560 C C . ARG A 1 75 ? 12.463 3.515 21.609 1.00 86.50 75 ARG A C 1
ATOM 562 O O . ARG A 1 75 ? 11.495 3.487 20.850 1.00 86.50 75 ARG A O 1
ATOM 569 N N . LEU A 1 76 ? 12.633 2.638 22.598 1.00 89.19 76 LEU A N 1
ATOM 570 C CA . LEU A 1 76 ? 11.649 1.600 22.913 1.00 89.19 76 LEU A CA 1
ATOM 571 C C . LEU A 1 76 ? 10.334 2.213 23.394 1.00 89.19 76 LEU A C 1
ATOM 573 O O . LEU A 1 76 ? 9.268 1.739 23.014 1.00 89.19 76 LEU A O 1
ATOM 577 N N . GLU A 1 77 ? 10.398 3.281 24.186 1.00 89.62 77 GLU A N 1
ATOM 578 C CA . GLU A 1 77 ? 9.213 3.994 24.650 1.00 89.62 77 GLU A CA 1
ATOM 579 C C . GLU A 1 77 ? 8.400 4.548 23.472 1.00 89.62 77 GLU A C 1
ATOM 581 O O . GLU A 1 77 ? 7.191 4.333 23.395 1.00 89.62 77 GLU A O 1
ATOM 586 N N . PHE A 1 78 ? 9.055 5.177 22.496 1.00 90.12 78 PHE A N 1
ATOM 587 C CA . PHE A 1 78 ? 8.383 5.621 21.276 1.00 90.12 78 PHE A CA 1
ATOM 588 C C . PHE A 1 78 ? 7.823 4.471 20.447 1.00 90.12 78 PHE A C 1
ATOM 590 O O . PHE A 1 78 ? 6.688 4.561 19.984 1.00 90.12 78 PHE A O 1
ATOM 597 N N . GLU A 1 79 ? 8.598 3.401 20.243 1.00 89.38 79 GLU A N 1
ATOM 598 C CA . GLU A 1 79 ? 8.124 2.230 19.503 1.00 89.38 79 GLU A CA 1
ATOM 599 C C . GLU A 1 79 ? 6.870 1.641 20.167 1.00 89.38 79 GLU A C 1
ATOM 601 O O . GLU A 1 79 ? 5.918 1.317 19.462 1.00 89.38 79 GLU A O 1
ATOM 606 N N . ASN A 1 80 ? 6.818 1.592 21.500 1.00 92.38 80 ASN A N 1
ATOM 607 C CA . ASN A 1 80 ? 5.649 1.131 22.246 1.00 92.38 80 ASN A CA 1
ATOM 608 C C . ASN A 1 80 ? 4.440 2.064 22.077 1.00 92.38 80 ASN A C 1
ATOM 610 O O . ASN A 1 80 ? 3.351 1.583 21.776 1.00 92.38 80 ASN A O 1
ATOM 614 N N . TRP A 1 81 ? 4.609 3.384 22.218 1.00 92.81 81 TRP A N 1
ATOM 615 C CA . TRP A 1 81 ? 3.501 4.339 22.048 1.00 92.81 81 TRP A CA 1
ATOM 616 C C . TRP A 1 81 ? 2.973 4.402 20.612 1.00 92.81 81 TRP A C 1
ATOM 618 O O . TRP A 1 81 ? 1.769 4.552 20.381 1.00 92.81 81 TRP A O 1
ATOM 628 N N . ASP A 1 82 ? 3.860 4.265 19.633 1.00 90.81 82 ASP A N 1
ATOM 629 C CA . ASP A 1 82 ? 3.469 4.161 18.235 1.00 90.81 82 ASP A CA 1
ATOM 630 C C . ASP A 1 82 ? 2.731 2.838 17.966 1.00 90.81 82 ASP A C 1
ATOM 632 O O . ASP A 1 82 ? 1.668 2.858 17.349 1.00 90.81 82 ASP A O 1
ATOM 636 N N . LEU A 1 83 ? 3.201 1.701 18.495 1.00 91.69 83 LEU A N 1
ATOM 637 C CA . LEU A 1 83 ? 2.475 0.427 18.407 1.00 91.69 83 LEU A CA 1
ATOM 638 C C . LEU A 1 83 ? 1.090 0.498 19.061 1.00 91.69 83 LEU A C 1
ATOM 640 O O . LEU A 1 83 ? 0.125 0.008 18.478 1.00 91.69 83 LEU A O 1
ATOM 644 N N . GLU A 1 84 ? 0.977 1.151 20.215 1.00 93.25 84 GLU A N 1
ATOM 645 C CA . GLU A 1 84 ? -0.291 1.362 20.916 1.00 93.25 84 GLU A CA 1
ATOM 646 C C . GLU A 1 84 ? -1.269 2.184 20.060 1.00 93.25 84 GLU A C 1
ATOM 648 O O . GLU A 1 84 ? -2.430 1.819 19.888 1.00 93.25 84 GLU A O 1
ATOM 653 N N . THR A 1 85 ? -0.787 3.251 19.417 1.00 92.38 85 THR A N 1
ATOM 654 C CA . THR A 1 85 ? -1.600 4.069 18.499 1.00 92.38 85 THR A CA 1
ATOM 655 C C . THR A 1 85 ? -2.128 3.252 17.323 1.00 92.38 85 THR A C 1
ATOM 657 O O . THR A 1 85 ? -3.294 3.367 16.933 1.00 92.38 85 THR A O 1
ATOM 660 N N . ARG A 1 86 ? -1.276 2.393 16.762 1.00 91.94 86 ARG A N 1
ATOM 661 C CA . ARG A 1 86 ? -1.635 1.517 15.642 1.00 91.94 86 ARG A CA 1
ATOM 662 C C . ARG A 1 86 ? -2.629 0.446 16.063 1.00 91.94 86 ARG A C 1
ATOM 664 O O . ARG A 1 86 ? -3.533 0.132 15.292 1.00 91.94 86 ARG A O 1
ATOM 671 N N . LEU A 1 87 ? -2.488 -0.085 17.277 1.00 93.88 87 LEU A N 1
ATOM 672 C CA . LEU A 1 87 ? -3.433 -1.027 17.864 1.00 93.88 87 LEU A CA 1
ATOM 673 C C . LEU A 1 87 ? -4.822 -0.395 17.984 1.00 93.88 87 LEU A C 1
ATOM 675 O O . LEU A 1 87 ? -5.791 -0.995 17.525 1.00 93.88 87 LEU A O 1
ATOM 679 N N . TRP A 1 88 ? -4.927 0.819 18.532 1.00 93.56 88 TRP A N 1
ATOM 680 C CA . TRP A 1 88 ? -6.219 1.500 18.652 1.00 93.56 88 TRP A CA 1
ATOM 681 C C . TRP A 1 88 ? -6.848 1.812 17.295 1.00 93.56 88 TRP A C 1
ATOM 683 O O . TRP A 1 88 ? -8.052 1.629 17.140 1.00 93.56 88 TRP A O 1
ATOM 693 N N . ASN A 1 89 ? -6.041 2.179 16.294 1.00 92.69 89 ASN A N 1
ATOM 694 C CA . ASN A 1 89 ? -6.506 2.299 14.910 1.00 92.69 89 ASN A CA 1
ATOM 695 C C . ASN A 1 89 ? -7.096 0.966 14.398 1.00 92.69 89 ASN A C 1
ATOM 697 O O . ASN A 1 89 ? -8.225 0.941 13.921 1.00 92.69 89 ASN A O 1
ATOM 701 N N . LEU A 1 90 ? -6.396 -0.160 14.585 1.00 93.75 90 LEU A N 1
ATOM 702 C CA . LEU A 1 90 ? -6.897 -1.471 14.157 1.00 93.75 90 LEU A CA 1
ATOM 703 C C . LEU A 1 90 ? -8.213 -1.848 14.851 1.00 93.75 90 LEU A C 1
ATOM 705 O O . LEU A 1 90 ? -9.131 -2.366 14.216 1.00 93.75 90 LEU A O 1
ATOM 709 N N . VAL A 1 91 ? -8.300 -1.611 16.162 1.00 93.19 91 VAL A N 1
ATOM 710 C CA . VAL A 1 91 ? -9.508 -1.876 16.955 1.00 93.19 91 VAL A CA 1
ATOM 711 C C . VAL A 1 91 ? -10.674 -1.044 16.424 1.00 93.19 91 VAL A C 1
ATOM 713 O O . VAL A 1 91 ? -11.745 -1.600 16.189 1.00 93.19 91 VAL A O 1
ATOM 716 N N . GLU A 1 92 ? -10.457 0.249 16.180 1.00 91.62 92 GLU A N 1
ATOM 717 C CA . GLU A 1 92 ? -11.441 1.147 15.573 1.00 91.62 92 GLU A CA 1
ATOM 718 C C . GLU A 1 92 ? -11.941 0.590 14.234 1.00 91.62 92 GLU A C 1
ATOM 720 O O . GLU A 1 92 ? -13.141 0.359 14.090 1.00 91.62 92 GLU A O 1
ATOM 725 N N . THR A 1 93 ? -11.043 0.277 13.294 1.00 90.69 93 THR A N 1
ATOM 726 C CA . THR A 1 93 ? -11.401 -0.234 11.959 1.00 90.69 93 THR A CA 1
ATOM 727 C C . THR A 1 93 ? -12.187 -1.545 12.027 1.00 90.69 93 THR A C 1
ATOM 729 O O . THR A 1 93 ? -13.231 -1.687 11.386 1.00 90.69 93 THR A O 1
ATOM 732 N N . LEU A 1 94 ? -11.724 -2.517 12.820 1.00 91.62 94 LEU A N 1
ATOM 733 C CA . LEU A 1 94 ? -12.353 -3.839 12.887 1.00 91.62 94 LEU A CA 1
ATOM 734 C C . LEU A 1 94 ? -13.710 -3.804 13.584 1.00 91.62 94 LEU A C 1
ATOM 736 O O . LEU A 1 94 ? -14.654 -4.442 13.116 1.00 91.62 94 LEU A O 1
ATOM 740 N N . TYR A 1 95 ? -13.828 -3.092 14.707 1.00 90.62 95 TYR A N 1
ATOM 741 C CA . TYR A 1 95 ? -15.105 -3.012 15.412 1.00 90.62 95 TYR A CA 1
ATOM 742 C C . TYR A 1 95 ? -16.103 -2.127 14.682 1.00 90.62 95 TYR A C 1
ATOM 744 O O . TYR A 1 95 ? -17.283 -2.473 14.684 1.00 90.62 95 TYR A O 1
ATOM 752 N N . SER A 1 96 ? -15.649 -1.073 13.997 1.00 88.62 96 SER A N 1
ATOM 753 C CA . SER A 1 96 ? -16.514 -0.281 13.117 1.00 88.62 96 SER A CA 1
ATOM 754 C C . SER A 1 96 ? -17.138 -1.176 12.057 1.00 88.62 96 SER A C 1
ATOM 756 O O . SER A 1 96 ? -18.352 -1.182 11.917 1.00 88.62 96 SER A O 1
ATOM 758 N N . TYR A 1 97 ? -16.347 -2.032 11.403 1.00 88.88 97 TYR A N 1
ATOM 759 C CA . TYR A 1 97 ? -16.866 -2.979 10.416 1.00 88.88 97 TYR A CA 1
ATOM 760 C C . TYR A 1 97 ? -17.773 -4.071 11.019 1.00 88.88 97 TYR A C 1
ATOM 762 O O . TYR A 1 97 ? -18.815 -4.402 10.463 1.00 88.88 97 TYR A O 1
ATOM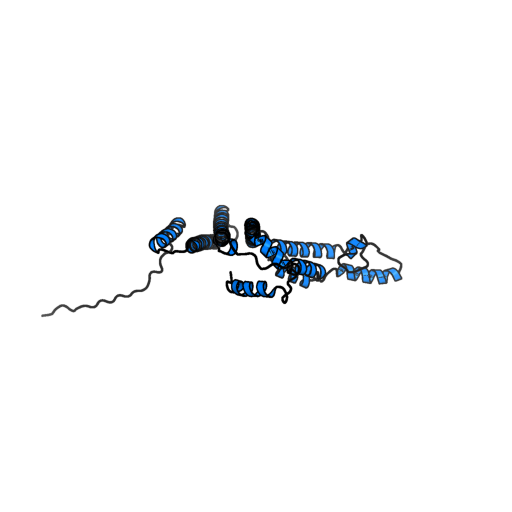 770 N N . ARG A 1 98 ? -17.412 -4.646 12.172 1.00 88.19 98 ARG A N 1
ATOM 771 C CA . ARG A 1 98 ? -18.208 -5.716 12.809 1.00 88.19 98 ARG A CA 1
ATOM 772 C C . ARG A 1 98 ? -19.550 -5.228 13.354 1.00 88.19 98 ARG A C 1
ATOM 774 O O . ARG A 1 98 ? -20.489 -6.017 13.432 1.00 88.19 98 ARG A O 1
ATOM 781 N N . LEU A 1 99 ? -19.611 -3.977 13.804 1.00 85.75 99 LEU A N 1
ATOM 782 C CA . LEU A 1 99 ? -20.817 -3.365 14.363 1.00 85.75 99 LEU A CA 1
ATOM 783 C C . LEU A 1 99 ? -21.604 -2.571 13.314 1.00 85.75 99 LEU A C 1
ATOM 785 O O . LEU A 1 99 ? -22.780 -2.278 13.543 1.00 85.75 99 LEU A O 1
ATOM 789 N N . SER A 1 100 ? -20.997 -2.239 12.169 1.00 80.88 100 SER A N 1
ATOM 790 C CA . SER A 1 100 ? -21.702 -1.579 11.077 1.00 80.88 100 SER A CA 1
ATOM 791 C C . SER A 1 100 ? -22.719 -2.516 10.435 1.00 80.88 100 SER A C 1
ATOM 793 O O . SER A 1 100 ? -22.571 -3.742 10.375 1.00 80.88 100 SER A O 1
ATOM 795 N N . LYS A 1 101 ? -23.768 -1.893 9.895 1.00 67.50 101 LYS A N 1
ATOM 796 C CA . LYS A 1 101 ? -24.778 -2.572 9.081 1.00 67.50 101 LYS A CA 1
ATOM 797 C C . LYS A 1 101 ? -24.207 -3.103 7.766 1.00 67.50 101 LYS A C 1
ATOM 799 O O . LYS A 1 101 ? -24.835 -3.976 7.185 1.00 67.50 101 LYS A O 1
ATOM 804 N N . GLU A 1 102 ? -23.024 -2.645 7.349 1.00 64.50 102 GLU A N 1
ATOM 805 C CA . GLU A 1 102 ? -22.314 -3.120 6.152 1.00 64.50 102 GLU A CA 1
ATOM 806 C C . GLU A 1 102 ? -22.008 -4.624 6.244 1.00 64.50 102 GLU A C 1
ATOM 808 O O . GLU A 1 102 ? -22.144 -5.358 5.268 1.00 64.50 102 GLU A O 1
ATOM 813 N N . SER A 1 103 ? -21.707 -5.128 7.448 1.00 59.50 103 SER A N 1
ATOM 814 C CA . SER A 1 103 ? -21.546 -6.570 7.697 1.00 59.50 103 SER A CA 1
ATOM 815 C C . SER A 1 103 ? -22.838 -7.387 7.527 1.00 59.50 103 SER A C 1
ATOM 817 O O . SER A 1 103 ? -22.789 -8.617 7.462 1.00 59.50 103 SER A O 1
ATOM 819 N N . GLN A 1 104 ? -23.989 -6.712 7.472 1.00 64.00 104 GLN A N 1
ATOM 820 C CA . GLN A 1 104 ? -25.330 -7.285 7.348 1.00 64.00 104 GLN A CA 1
ATOM 821 C C . GLN A 1 104 ? -26.055 -6.797 6.086 1.00 64.00 104 GLN A C 1
ATOM 823 O O . GLN A 1 104 ? -27.266 -6.983 5.969 1.00 64.00 104 GLN A O 1
ATOM 828 N N . GLU A 1 105 ? -25.347 -6.148 5.158 1.00 72.44 105 GLU A N 1
ATOM 829 C CA . GLU A 1 105 ? -25.958 -5.645 3.936 1.00 72.44 105 GLU A CA 1
ATOM 830 C C . GLU A 1 105 ? -26.437 -6.781 3.039 1.00 72.44 105 GLU A C 1
ATOM 832 O O . GLU A 1 105 ? -25.732 -7.764 2.792 1.00 72.44 105 GLU A O 1
ATOM 837 N N . GLU A 1 106 ? -27.642 -6.604 2.500 1.00 76.19 106 GLU A N 1
ATOM 838 C CA . GLU A 1 106 ? -28.177 -7.510 1.496 1.00 76.19 106 GLU A CA 1
ATOM 839 C C . GLU A 1 106 ? -27.274 -7.517 0.246 1.00 76.19 106 GLU A C 1
ATOM 841 O O . GLU A 1 106 ? -26.664 -6.494 -0.111 1.00 76.19 106 GLU A O 1
ATOM 846 N N . PRO A 1 107 ? -27.169 -8.663 -0.448 1.00 78.38 107 PRO A N 1
ATOM 847 C CA . PRO A 1 107 ? -26.436 -8.743 -1.699 1.00 78.38 107 PRO A CA 1
ATOM 848 C C . PRO A 1 107 ? -26.986 -7.749 -2.723 1.00 78.38 107 PRO A C 1
ATOM 850 O O . PRO A 1 107 ? -28.196 -7.580 -2.885 1.00 78.38 107 PRO A O 1
ATOM 853 N N . ILE A 1 108 ? -26.076 -7.128 -3.462 1.00 82.00 108 ILE A N 1
ATOM 854 C CA . ILE A 1 108 ? -26.397 -6.291 -4.612 1.00 82.00 108 ILE A CA 1
ATOM 855 C C . ILE A 1 108 ? -27.035 -7.193 -5.681 1.00 82.00 108 ILE A C 1
ATOM 857 O O . ILE A 1 108 ? -26.554 -8.315 -5.878 1.00 82.00 108 ILE A O 1
ATOM 861 N N . PRO A 1 109 ? -28.089 -6.752 -6.392 1.00 81.38 109 PRO A N 1
ATOM 862 C CA . PRO A 1 109 ? -28.680 -7.534 -7.472 1.00 81.38 109 PRO A CA 1
ATOM 863 C C . PRO A 1 109 ? -27.628 -7.997 -8.491 1.00 81.38 109 PRO A C 1
ATOM 865 O O . PRO A 1 109 ? -27.025 -7.194 -9.202 1.00 81.38 109 PRO A O 1
ATOM 868 N N . GLU A 1 110 ? -27.397 -9.310 -8.550 1.00 82.94 110 GLU A N 1
ATOM 869 C CA . GLU A 1 110 ? -26.435 -9.925 -9.463 1.00 82.94 110 GLU A CA 1
ATOM 870 C C . GLU A 1 110 ? -27.145 -10.550 -10.659 1.00 82.94 110 GLU A C 1
ATOM 872 O O . GLU A 1 110 ? -28.048 -11.378 -10.521 1.00 82.94 110 GLU A O 1
ATOM 877 N N . TYR A 1 111 ? -26.665 -10.219 -11.853 1.00 85.25 111 TYR A N 1
ATOM 878 C CA . TYR A 1 111 ? -27.103 -10.818 -13.101 1.00 85.25 111 TYR A CA 1
ATOM 879 C C . TYR A 1 111 ? -25.931 -11.519 -13.791 1.00 85.25 111 TYR A C 1
ATOM 881 O O . TYR A 1 111 ? -24.757 -11.248 -13.539 1.00 85.25 111 TYR A O 1
ATOM 889 N N . LYS A 1 112 ? -26.227 -12.416 -14.740 1.00 86.00 112 LYS A N 1
ATOM 890 C CA . LYS A 1 112 ? -25.177 -13.125 -15.503 1.00 86.00 112 LYS A CA 1
ATOM 891 C C . LYS A 1 112 ? -24.212 -12.168 -16.210 1.00 86.00 112 LYS A C 1
ATOM 893 O O . LYS A 1 112 ? -23.033 -12.493 -16.345 1.00 86.00 112 LYS A O 1
ATOM 898 N N . PHE A 1 113 ? -24.732 -11.021 -16.638 1.00 85.12 113 PHE A N 1
ATOM 899 C CA . PHE A 1 113 ? -24.013 -9.970 -17.347 1.00 85.12 113 PHE A CA 1
ATOM 900 C C . PHE A 1 113 ? -23.377 -8.919 -16.422 1.00 85.12 113 PHE A C 1
ATOM 902 O O . PHE A 1 113 ? -22.706 -8.032 -16.933 1.00 85.12 113 PHE A O 1
ATOM 909 N N . SER A 1 114 ? -23.567 -9.001 -15.098 1.00 85.31 114 SER A N 1
ATOM 910 C CA . SER A 1 114 ? -22.914 -8.088 -14.152 1.00 85.31 114 SER A CA 1
ATOM 911 C C . SER A 1 114 ? -21.397 -8.227 -14.223 1.00 85.31 114 SER A C 1
ATOM 913 O O . SER A 1 114 ? -20.872 -9.336 -14.428 1.00 85.31 114 SER A O 1
ATOM 915 N N . SER A 1 115 ? -20.698 -7.109 -14.026 1.00 86.00 115 SER A N 1
ATOM 916 C CA . SER A 1 115 ? -19.239 -7.101 -14.028 1.00 86.00 115 SER A CA 1
ATOM 917 C C . SER A 1 115 ? -18.655 -7.945 -12.895 1.00 86.00 115 SER A C 1
ATOM 919 O O . SER A 1 115 ? -19.315 -8.294 -11.910 1.00 86.00 115 SER A O 1
ATOM 921 N N . PHE A 1 116 ? -17.371 -8.283 -13.031 1.00 86.31 116 PHE A N 1
ATOM 922 C CA . PHE A 1 116 ? -16.645 -9.007 -11.990 1.00 86.31 116 PHE A CA 1
ATOM 923 C C . PHE A 1 116 ? -16.627 -8.238 -10.661 1.00 86.31 116 PHE A C 1
ATOM 925 O O . PHE A 1 116 ? -16.658 -8.862 -9.602 1.00 86.31 116 PHE A O 1
ATOM 932 N N . HIS A 1 117 ? -16.660 -6.902 -10.711 1.00 85.00 117 HIS A N 1
ATOM 933 C CA . HIS A 1 117 ? -16.719 -6.052 -9.527 1.00 85.00 117 HIS A CA 1
ATOM 934 C C . HIS A 1 117 ? -17.933 -6.369 -8.644 1.00 85.00 117 HIS A C 1
ATOM 936 O O . HIS A 1 117 ? -17.767 -6.632 -7.455 1.00 85.00 117 HIS A O 1
ATOM 942 N N . VAL A 1 118 ? -19.135 -6.419 -9.234 1.00 85.12 118 VAL A N 1
ATOM 943 C CA . VAL A 1 118 ? -20.386 -6.721 -8.513 1.00 85.12 118 VAL A CA 1
ATOM 944 C C . VAL A 1 118 ? -20.331 -8.114 -7.888 1.00 85.12 118 VAL A C 1
ATOM 946 O O . VAL A 1 118 ? -20.672 -8.296 -6.722 1.00 85.12 118 VAL A O 1
ATOM 949 N N . LYS A 1 119 ? -19.837 -9.098 -8.647 1.00 88.00 119 LYS A N 1
ATOM 950 C CA . LYS A 1 119 ? -19.713 -10.489 -8.184 1.00 88.00 119 LYS A CA 1
ATOM 951 C C . LYS A 1 119 ? -18.748 -10.609 -7.010 1.00 88.00 119 LYS A C 1
ATOM 953 O O . LYS A 1 119 ? -19.039 -11.301 -6.037 1.00 88.00 119 LYS A O 1
ATOM 958 N N . ARG A 1 120 ? -17.607 -9.919 -7.081 1.00 87.62 120 ARG A N 1
ATOM 959 C CA . ARG A 1 120 ? -16.630 -9.875 -5.991 1.00 87.62 120 ARG A CA 1
ATOM 960 C C . ARG A 1 120 ? -17.211 -9.200 -4.753 1.00 87.62 120 ARG A C 1
ATOM 962 O O . ARG A 1 120 ? -17.035 -9.725 -3.660 1.00 87.62 120 ARG A O 1
ATOM 969 N N . GLU A 1 121 ? -17.904 -8.077 -4.916 1.00 85.12 121 GLU A N 1
ATOM 970 C CA . GLU A 1 121 ? -18.512 -7.353 -3.797 1.00 85.12 121 GLU A CA 1
ATOM 971 C C . GLU A 1 121 ? -19.567 -8.210 -3.085 1.00 85.12 121 GLU A C 1
ATOM 973 O O . GLU A 1 121 ? -19.513 -8.382 -1.870 1.00 85.12 121 GLU A O 1
ATOM 978 N N . ASN A 1 122 ? -20.455 -8.862 -3.839 1.00 88.12 122 ASN A N 1
ATOM 979 C CA . ASN A 1 122 ? -21.418 -9.811 -3.280 1.00 88.12 122 ASN A CA 1
ATOM 980 C C . ASN A 1 122 ? -20.748 -10.980 -2.565 1.00 88.12 122 ASN A C 1
ATOM 982 O O . ASN A 1 122 ? -21.202 -11.403 -1.502 1.00 88.12 122 ASN A O 1
ATOM 986 N N . TRP A 1 123 ? -19.654 -11.496 -3.124 1.00 89.12 123 TRP A N 1
ATOM 987 C CA . TRP A 1 123 ? -18.891 -12.553 -2.480 1.00 89.12 123 TRP A CA 1
ATOM 988 C C . TRP A 1 123 ? -18.259 -12.087 -1.160 1.00 89.12 123 TRP A C 1
ATOM 990 O O . TRP A 1 123 ? -18.273 -12.843 -0.189 1.00 89.12 123 TRP A O 1
ATOM 1000 N N . LEU A 1 124 ? -17.765 -10.846 -1.083 1.00 87.25 124 LEU A N 1
ATOM 1001 C CA . LEU A 1 124 ? -17.242 -10.255 0.154 1.00 87.25 124 LEU A CA 1
ATOM 1002 C C . LEU A 1 124 ? -18.343 -10.039 1.200 1.00 87.25 124 LEU A C 1
ATOM 1004 O O . LEU A 1 124 ? -18.131 -10.383 2.362 1.00 87.25 124 LEU A O 1
ATOM 1008 N N . ARG A 1 125 ? -19.529 -9.565 0.792 1.00 86.31 125 ARG A N 1
ATOM 1009 C CA . ARG A 1 125 ? -20.707 -9.424 1.673 1.00 86.31 125 ARG A CA 1
ATOM 1010 C C . ARG A 1 125 ? -21.152 -10.765 2.256 1.00 86.31 125 ARG A C 1
ATOM 1012 O O . ARG A 1 125 ? -21.422 -10.874 3.445 1.00 86.31 125 ARG A O 1
ATOM 1019 N N . GLN A 1 126 ? -21.151 -11.819 1.439 1.00 87.81 126 GLN A N 1
ATOM 1020 C CA . GLN A 1 126 ? -21.464 -13.183 1.886 1.00 87.81 126 GLN A CA 1
ATOM 1021 C C . GLN A 1 126 ? -20.383 -13.781 2.802 1.00 87.81 126 GLN A C 1
ATOM 1023 O O . GLN A 1 126 ? -20.665 -14.699 3.573 1.00 87.81 126 GLN A O 1
ATOM 1028 N N . ASN A 1 127 ? -19.144 -13.287 2.722 1.00 89.88 127 ASN A N 1
ATOM 1029 C CA . ASN A 1 127 ? -17.994 -13.797 3.465 1.00 89.88 127 ASN A CA 1
ATOM 1030 C C . ASN A 1 127 ? -17.354 -12.685 4.316 1.00 89.88 127 ASN A C 1
ATOM 1032 O O . ASN A 1 127 ? -16.213 -12.285 4.055 1.00 89.88 127 ASN A O 1
ATOM 1036 N N . PRO A 1 128 ? -18.021 -12.229 5.395 1.00 87.25 128 PRO A N 1
ATOM 1037 C CA . PRO A 1 128 ? -17.576 -11.071 6.171 1.00 87.25 128 PRO A CA 1
ATOM 1038 C C . PRO A 1 128 ? -16.183 -11.248 6.789 1.00 87.25 128 PRO A C 1
ATOM 1040 O O . PRO A 1 128 ? -15.450 -10.276 6.932 1.00 87.25 128 PRO A O 1
ATOM 1043 N N . LYS A 1 129 ? -15.770 -12.489 7.081 1.00 89.94 129 LYS A N 1
ATOM 1044 C CA . LYS A 1 129 ? -14.416 -12.804 7.570 1.00 89.94 129 LYS A CA 1
ATOM 1045 C C . LYS A 1 129 ? -13.316 -12.489 6.551 1.00 89.94 129 LYS A C 1
ATOM 1047 O O . LYS A 1 129 ? -12.199 -12.171 6.941 1.00 89.94 129 LYS A O 1
ATOM 1052 N N . ILE A 1 130 ? -13.605 -12.601 5.253 1.00 90.81 130 ILE A N 1
ATOM 1053 C CA . ILE A 1 130 ? -12.632 -12.292 4.195 1.00 90.81 130 ILE A CA 1
ATOM 1054 C C . ILE A 1 130 ? -12.524 -10.782 3.988 1.00 90.81 130 ILE A C 1
ATOM 1056 O O . ILE A 1 130 ? -11.425 -10.257 3.806 1.00 90.81 130 ILE A O 1
ATOM 1060 N N . LYS A 1 131 ? -13.647 -10.064 4.075 1.00 88.44 131 LYS A N 1
ATOM 1061 C CA . LYS A 1 131 ? -13.636 -8.599 4.107 1.00 88.44 131 LYS A CA 1
ATOM 1062 C C . LYS A 1 131 ? -12.850 -8.091 5.321 1.00 88.44 131 LYS A C 1
ATOM 1064 O O . LYS A 1 131 ? -11.991 -7.234 5.162 1.00 88.44 131 LYS A O 1
ATOM 1069 N N . GLU A 1 132 ? -13.035 -8.705 6.489 1.00 90.56 132 GLU A N 1
ATOM 1070 C CA . GLU A 1 132 ? -12.242 -8.408 7.687 1.00 90.56 132 GLU A CA 1
ATOM 1071 C C . GLU A 1 132 ? -10.741 -8.659 7.471 1.00 90.56 132 GLU A C 1
ATOM 1073 O O . GLU A 1 132 ? -9.918 -7.806 7.791 1.00 90.56 132 GLU A O 1
ATOM 1078 N N . LEU A 1 133 ? -10.369 -9.786 6.851 1.00 93.25 133 LEU A N 1
ATOM 1079 C CA . LEU A 1 133 ? -8.978 -10.053 6.475 1.00 93.25 133 LEU A CA 1
ATOM 1080 C C . LEU A 1 133 ? -8.416 -8.970 5.541 1.00 93.25 133 LEU A C 1
ATOM 1082 O O . LEU A 1 133 ? -7.259 -8.585 5.678 1.00 93.25 133 LEU A O 1
ATOM 1086 N N . SER A 1 134 ? -9.235 -8.457 4.623 1.00 90.75 134 SER A N 1
ATOM 1087 C CA . SER A 1 134 ? -8.840 -7.384 3.704 1.00 90.75 134 SER A CA 1
ATOM 1088 C C . SER A 1 134 ? -8.568 -6.072 4.447 1.00 90.75 134 SER A C 1
ATOM 1090 O O . SER A 1 134 ? -7.592 -5.398 4.135 1.00 90.75 134 SER A O 1
ATOM 1092 N N . LEU A 1 135 ? -9.363 -5.748 5.476 1.00 91.12 135 LEU A N 1
ATOM 1093 C CA . LEU A 1 135 ? -9.116 -4.596 6.356 1.00 91.12 135 LEU A CA 1
ATOM 1094 C C . LEU A 1 135 ? -7.805 -4.748 7.138 1.00 91.12 135 LEU A C 1
ATOM 1096 O O . LEU A 1 135 ? -7.044 -3.792 7.252 1.00 91.12 135 LEU A O 1
ATOM 1100 N N . ILE A 1 136 ? -7.504 -5.955 7.631 1.00 93.00 136 ILE A N 1
ATOM 1101 C CA . ILE A 1 136 ? -6.233 -6.237 8.318 1.00 93.00 136 ILE A CA 1
ATOM 1102 C C . ILE A 1 136 ? -5.051 -6.069 7.358 1.00 93.00 136 ILE A C 1
ATOM 1104 O O . ILE A 1 136 ? -4.040 -5.481 7.736 1.00 93.00 136 ILE A O 1
ATOM 1108 N N . ILE A 1 137 ? -5.166 -6.571 6.123 1.00 91.75 137 ILE A N 1
ATOM 1109 C CA . ILE A 1 137 ? -4.136 -6.386 5.092 1.00 91.75 137 ILE A CA 1
ATOM 1110 C C . ILE A 1 137 ? -3.922 -4.893 4.841 1.00 91.75 137 ILE A C 1
ATOM 1112 O O . ILE A 1 137 ? -2.788 -4.437 4.922 1.00 91.75 137 ILE A O 1
ATOM 1116 N N . TYR A 1 138 ? -4.993 -4.131 4.619 1.00 90.44 138 TYR A N 1
ATOM 1117 C CA . TYR A 1 138 ? -4.912 -2.690 4.391 1.00 90.44 138 TYR A CA 1
ATOM 1118 C C . TYR A 1 138 ? -4.219 -1.961 5.555 1.00 90.44 138 TYR A C 1
ATOM 1120 O O . TYR A 1 138 ? -3.253 -1.228 5.345 1.00 90.44 138 TYR A O 1
ATOM 1128 N N . TRP A 1 139 ? -4.615 -2.260 6.796 1.00 91.75 139 TRP A N 1
ATOM 1129 C CA . TRP A 1 139 ? -3.976 -1.708 7.991 1.00 91.75 139 TRP A CA 1
ATOM 1130 C C . TRP A 1 139 ? -2.482 -2.066 8.078 1.00 91.75 139 TRP A C 1
ATOM 1132 O O . TRP A 1 139 ? -1.662 -1.215 8.424 1.00 91.75 139 TRP A O 1
ATOM 1142 N N . LEU A 1 140 ? -2.089 -3.301 7.739 1.00 90.75 140 LEU A N 1
ATOM 1143 C CA . LEU A 1 140 ? -0.676 -3.702 7.710 1.00 90.75 140 LEU A CA 1
ATOM 1144 C C . LEU A 1 140 ? 0.121 -2.902 6.673 1.00 90.75 140 LEU A C 1
ATOM 1146 O O . LEU A 1 140 ? 1.270 -2.541 6.934 1.00 90.75 140 LEU A O 1
ATOM 1150 N N . GLN A 1 141 ? -0.476 -2.632 5.511 1.00 88.56 141 GLN A N 1
ATOM 1151 C CA . GLN A 1 141 ? 0.166 -1.887 4.430 1.00 88.56 141 GLN A CA 1
ATOM 1152 C C . GLN A 1 141 ? 0.385 -0.419 4.812 1.00 88.56 141 GLN A C 1
ATOM 1154 O O . GLN A 1 141 ? 1.496 0.081 4.639 1.00 88.56 141 GLN A O 1
ATOM 1159 N N . GLU A 1 142 ? -0.612 0.237 5.414 1.00 84.50 142 GLU A N 1
ATOM 1160 C CA . GLU A 1 142 ? -0.485 1.620 5.901 1.00 84.50 142 GLU A CA 1
ATOM 1161 C C . GLU A 1 142 ? 0.568 1.762 7.008 1.00 84.50 142 GLU A C 1
ATOM 1163 O O . GLU A 1 142 ? 1.306 2.746 7.064 1.00 84.50 142 GLU A O 1
ATOM 1168 N N . ASN A 1 143 ? 0.668 0.763 7.888 1.00 82.81 143 ASN A N 1
ATOM 1169 C CA . ASN A 1 143 ? 1.535 0.817 9.064 1.00 82.81 143 ASN A CA 1
ATOM 1170 C C . ASN A 1 143 ? 2.937 0.227 8.831 1.00 82.81 143 ASN A C 1
ATOM 1172 O O . ASN A 1 143 ? 3.758 0.192 9.754 1.00 82.81 143 ASN A O 1
ATOM 1176 N N . SER A 1 144 ? 3.268 -0.220 7.621 1.00 76.44 144 SER A N 1
ATOM 1177 C CA . SER A 1 144 ? 4.583 -0.791 7.320 1.00 76.44 144 SER A CA 1
ATOM 1178 C C . SER A 1 144 ? 5.683 0.286 7.318 1.00 76.44 144 SER A C 1
ATOM 1180 O O . SER A 1 144 ? 5.938 0.952 6.317 1.00 76.44 144 SER A O 1
ATOM 1182 N N . LYS A 1 145 ? 6.385 0.444 8.454 1.00 61.84 145 LYS A N 1
ATOM 1183 C CA . LYS A 1 145 ? 7.519 1.387 8.623 1.00 61.84 145 LYS A CA 1
ATOM 1184 C C . LYS A 1 145 ? 8.707 1.088 7.709 1.00 61.84 145 LYS A C 1
ATOM 1186 O O . LYS A 1 145 ? 9.566 1.938 7.508 1.00 61.84 145 LYS A O 1
ATOM 1191 N N . THR A 1 146 ? 8.802 -0.140 7.211 1.00 54.47 146 THR A N 1
ATOM 1192 C CA . THR A 1 146 ? 9.977 -0.646 6.492 1.00 54.47 146 THR A CA 1
ATOM 1193 C C . THR A 1 146 ? 10.110 -0.051 5.086 1.00 54.47 146 THR A C 1
ATOM 1195 O O . THR A 1 146 ? 11.139 -0.215 4.436 1.00 54.47 146 THR A O 1
ATOM 1198 N N . ILE A 1 147 ? 9.097 0.677 4.615 1.00 57.62 147 ILE A N 1
ATOM 1199 C CA . ILE A 1 147 ? 9.041 1.239 3.268 1.00 57.62 147 ILE A CA 1
ATOM 1200 C C . ILE A 1 147 ? 9.377 2.737 3.336 1.00 57.62 147 ILE A C 1
ATOM 1202 O O . ILE A 1 147 ? 8.561 3.604 3.036 1.00 57.62 147 ILE A O 1
ATOM 1206 N N . SER A 1 148 ? 10.600 3.058 3.773 1.00 58.53 148 SER A N 1
ATOM 1207 C CA . SER A 1 148 ? 11.134 4.413 3.601 1.00 58.53 148 SER A CA 1
ATOM 1208 C C . SER A 1 148 ? 11.574 4.584 2.148 1.00 58.53 148 SER A C 1
ATOM 1210 O O . SER A 1 148 ? 12.531 3.958 1.695 1.00 58.53 148 SER A O 1
ATOM 1212 N N . ILE A 1 149 ? 10.815 5.386 1.407 1.00 62.28 149 ILE A N 1
ATOM 1213 C CA . ILE A 1 149 ? 11.019 5.689 -0.020 1.00 62.28 149 ILE A CA 1
ATOM 1214 C C . ILE A 1 149 ? 11.842 6.981 -0.177 1.00 62.28 149 ILE A C 1
ATOM 1216 O O . ILE A 1 149 ? 12.415 7.224 -1.233 1.00 62.28 149 ILE A O 1
ATOM 1220 N N . SER A 1 150 ? 11.944 7.798 0.882 1.00 58.09 150 SER A N 1
ATOM 1221 C CA . SER A 1 150 ? 12.461 9.174 0.832 1.00 58.09 150 SER A CA 1
ATOM 1222 C C . SER A 1 150 ? 13.936 9.297 0.451 1.00 58.09 150 SER A C 1
ATOM 1224 O O . SER A 1 150 ? 14.340 10.339 -0.061 1.00 58.09 150 SER A O 1
ATOM 1226 N N . ASP A 1 151 ? 14.730 8.252 0.682 1.00 55.81 151 ASP A N 1
ATOM 1227 C CA . ASP A 1 151 ? 16.191 8.333 0.577 1.00 55.81 151 ASP A CA 1
ATOM 1228 C C . ASP A 1 151 ? 16.735 7.683 -0.708 1.00 55.81 151 ASP A C 1
ATOM 1230 O O . ASP A 1 151 ? 17.917 7.828 -1.036 1.00 55.81 151 ASP A O 1
ATOM 1234 N N . GLU A 1 152 ? 15.888 6.978 -1.467 1.00 65.50 152 GLU A N 1
ATOM 1235 C CA . GLU A 1 152 ? 16.301 6.285 -2.688 1.00 65.50 152 GLU A CA 1
ATOM 1236 C C . GLU A 1 152 ? 16.189 7.218 -3.898 1.00 65.50 152 GLU A C 1
ATOM 1238 O O . GLU A 1 152 ? 15.108 7.626 -4.320 1.00 65.50 152 GLU A O 1
ATOM 1243 N N . LYS A 1 153 ? 17.341 7.581 -4.474 1.00 67.69 153 LYS A N 1
ATOM 1244 C CA . LYS A 1 153 ? 17.391 8.403 -5.687 1.00 67.69 153 LYS A CA 1
ATOM 1245 C C . LYS A 1 153 ? 16.788 7.637 -6.862 1.00 67.69 153 LYS A C 1
ATOM 1247 O O . LYS A 1 153 ? 17.341 6.623 -7.282 1.00 67.69 153 LYS A O 1
ATOM 1252 N N . VAL A 1 154 ? 15.710 8.178 -7.422 1.00 72.31 154 VAL A N 1
ATOM 1253 C CA . VAL A 1 154 ? 15.124 7.694 -8.674 1.00 72.31 154 VAL A CA 1
ATOM 1254 C C . VAL A 1 154 ? 16.082 7.997 -9.822 1.00 72.31 154 VAL A C 1
ATOM 1256 O O . VAL A 1 154 ? 16.438 9.153 -10.061 1.00 72.31 154 VAL A O 1
ATOM 1259 N N . GLU A 1 155 ? 16.493 6.962 -10.548 1.00 72.62 155 GLU A N 1
ATOM 1260 C CA . GLU A 1 155 ? 17.308 7.124 -11.748 1.00 72.62 155 GLU A CA 1
ATOM 1261 C C . GLU A 1 155 ? 16.390 7.246 -12.974 1.00 72.62 155 GLU A C 1
ATOM 1263 O O . GLU A 1 155 ? 15.833 6.266 -13.466 1.00 72.62 155 GLU A O 1
ATOM 1268 N N . THR A 1 156 ? 16.219 8.476 -13.471 1.00 70.94 156 THR A N 1
ATOM 1269 C CA . THR A 1 156 ? 15.301 8.824 -14.576 1.00 70.94 156 THR A CA 1
ATOM 1270 C C . THR A 1 156 ? 15.979 8.843 -15.945 1.00 70.94 156 THR A C 1
ATOM 1272 O O . THR A 1 156 ? 15.515 9.524 -16.858 1.00 70.94 156 THR A O 1
ATOM 1275 N N . ASN A 1 157 ? 17.090 8.126 -16.124 1.00 68.06 157 ASN A N 1
ATOM 1276 C CA . ASN A 1 157 ? 17.871 8.179 -17.365 1.00 68.06 157 ASN A CA 1
ATOM 1277 C C . ASN A 1 157 ? 17.177 7.518 -18.571 1.00 68.06 157 ASN A C 1
ATOM 1279 O O . ASN A 1 157 ? 17.795 7.384 -19.617 1.00 68.06 157 ASN A O 1
ATOM 1283 N N . GLY A 1 158 ? 15.892 7.168 -18.464 1.00 75.12 158 GLY A N 1
ATOM 1284 C CA . GLY A 1 158 ? 15.126 6.470 -19.487 1.00 75.12 158 GLY A CA 1
ATOM 1285 C C . GLY A 1 158 ? 15.475 4.984 -19.543 1.00 75.12 158 GLY A C 1
ATOM 1286 O O . GLY A 1 158 ? 16.605 4.575 -19.280 1.00 75.12 158 GLY A O 1
ATOM 1287 N N . LYS A 1 159 ? 14.495 4.160 -19.914 1.00 87.44 159 LYS A N 1
ATOM 1288 C CA . LYS A 1 159 ? 14.674 2.709 -19.967 1.00 87.44 159 LYS A CA 1
ATOM 1289 C C . LYS A 1 159 ? 15.720 2.309 -21.015 1.00 87.44 159 LYS A C 1
ATOM 1291 O O . LYS A 1 159 ? 15.646 2.753 -22.162 1.00 87.44 159 LYS A O 1
ATOM 1296 N N . TRP A 1 160 ? 16.672 1.478 -20.594 1.00 91.25 160 TRP A N 1
ATOM 1297 C CA . TRP A 1 160 ? 17.672 0.790 -21.422 1.00 91.25 160 TRP A CA 1
ATOM 1298 C C . TRP A 1 160 ? 18.461 1.678 -22.403 1.00 91.25 160 TRP A C 1
ATOM 1300 O O . TRP A 1 160 ? 18.689 1.307 -23.559 1.00 91.25 160 TRP A O 1
ATOM 1310 N N . GLN A 1 161 ? 18.865 2.883 -21.983 1.00 89.88 161 GLN A N 1
ATOM 1311 C CA . GLN A 1 161 ? 19.601 3.788 -22.876 1.00 89.88 161 GLN A CA 1
ATOM 1312 C C . GLN A 1 161 ? 20.987 3.256 -23.246 1.00 89.88 161 GLN A C 1
ATOM 1314 O O . GLN A 1 161 ? 21.397 3.411 -24.397 1.00 89.88 161 GLN A O 1
ATOM 1319 N N . ASN A 1 162 ? 21.710 2.628 -22.314 1.00 88.88 162 ASN A N 1
ATOM 1320 C CA . ASN A 1 162 ? 23.052 2.116 -22.601 1.00 88.88 162 ASN A CA 1
ATOM 1321 C C . ASN A 1 162 ? 22.979 0.960 -23.603 1.00 88.88 162 ASN A C 1
ATOM 1323 O O . ASN A 1 162 ? 23.720 0.934 -24.587 1.00 88.88 162 ASN A O 1
ATOM 1327 N N . THR A 1 163 ? 22.003 0.076 -23.415 1.00 88.69 163 THR A N 1
ATOM 1328 C CA . THR A 1 163 ? 21.676 -1.025 -24.320 1.00 88.69 163 THR A CA 1
ATOM 1329 C C . THR A 1 163 ? 21.304 -0.487 -25.699 1.00 88.69 163 THR A C 1
ATOM 1331 O O . THR A 1 163 ? 21.876 -0.911 -26.699 1.00 88.69 163 THR A O 1
ATOM 1334 N N . ARG A 1 164 ? 20.443 0.538 -25.778 1.00 89.56 164 ARG A N 1
ATOM 1335 C CA . ARG A 1 164 ? 20.078 1.195 -27.044 1.00 89.56 164 ARG A CA 1
ATOM 1336 C C . ARG A 1 164 ? 21.285 1.776 -27.785 1.00 89.56 164 ARG A C 1
ATOM 1338 O O . ARG A 1 164 ? 21.391 1.611 -29.000 1.00 89.56 164 ARG A O 1
ATOM 1345 N N . ILE A 1 165 ? 22.182 2.464 -27.076 1.00 87.94 165 ILE A N 1
ATOM 1346 C CA . ILE A 1 165 ? 23.404 3.033 -27.664 1.00 87.94 165 ILE A CA 1
ATOM 1347 C C . ILE A 1 165 ? 24.299 1.911 -28.201 1.00 87.94 165 ILE A C 1
ATOM 1349 O O . ILE A 1 165 ? 24.832 2.025 -29.305 1.00 87.94 165 ILE A O 1
ATOM 1353 N N . LYS A 1 166 ? 24.446 0.813 -27.452 1.00 86.12 166 LYS A N 1
ATOM 1354 C CA . LYS A 1 166 ? 25.266 -0.330 -27.866 1.00 86.12 166 LYS A CA 1
ATOM 1355 C C . LYS A 1 166 ? 24.690 -1.075 -29.067 1.00 86.12 166 LYS A C 1
ATOM 1357 O O . LYS A 1 166 ? 25.459 -1.354 -29.978 1.00 86.12 166 LYS A O 1
ATOM 1362 N N . ILE A 1 167 ? 23.377 -1.300 -29.128 1.00 84.38 167 ILE A N 1
ATOM 1363 C CA . ILE A 1 167 ? 22.711 -1.883 -30.308 1.00 84.38 167 ILE A CA 1
ATOM 1364 C C . ILE A 1 167 ? 22.985 -1.020 -31.544 1.00 84.38 167 ILE A C 1
ATOM 1366 O O . ILE A 1 167 ? 23.498 -1.510 -32.546 1.00 84.38 167 ILE A O 1
ATOM 1370 N N . SER A 1 168 ? 22.755 0.295 -31.444 1.00 83.25 168 SER A N 1
ATOM 1371 C CA . SER A 1 168 ? 22.972 1.218 -32.566 1.00 83.25 168 SER A CA 1
ATOM 1372 C C . SER A 1 168 ? 24.434 1.279 -33.023 1.00 83.25 168 SER A C 1
ATOM 1374 O O . SER A 1 168 ? 24.701 1.499 -34.205 1.00 83.25 168 SER A O 1
ATOM 1376 N N . ASN A 1 169 ? 25.388 1.115 -32.105 1.00 80.44 169 ASN A N 1
ATOM 1377 C CA . ASN A 1 169 ? 26.809 1.053 -32.439 1.00 80.44 169 ASN A CA 1
ATOM 1378 C C . ASN A 1 169 ? 27.215 -0.319 -32.997 1.00 80.44 169 ASN A C 1
ATOM 1380 O O . ASN A 1 169 ? 28.147 -0.386 -33.803 1.00 80.44 169 ASN A O 1
ATOM 1384 N N . ASN A 1 170 ? 26.541 -1.402 -32.594 1.00 73.00 170 ASN A N 1
ATOM 1385 C CA . ASN A 1 170 ? 26.796 -2.737 -33.127 1.00 73.00 170 ASN A CA 1
ATOM 1386 C C . ASN A 1 170 ? 26.322 -2.841 -34.581 1.00 73.00 170 ASN A C 1
ATOM 1388 O O . ASN A 1 170 ? 27.068 -3.346 -35.409 1.00 73.00 170 ASN A O 1
ATOM 1392 N N . ASP A 1 171 ? 25.189 -2.228 -34.940 1.00 68.56 171 ASP A N 1
ATOM 1393 C CA . ASP A 1 171 ? 24.751 -2.120 -36.343 1.00 68.56 171 ASP A CA 1
ATOM 1394 C C . ASP A 1 171 ? 25.812 -1.442 -37.232 1.00 68.56 171 ASP A C 1
ATOM 1396 O O . ASP A 1 171 ? 26.062 -1.853 -38.368 1.00 68.56 171 ASP A O 1
ATOM 1400 N N . LEU A 1 172 ? 26.496 -0.420 -36.702 1.00 66.94 172 LEU A N 1
ATOM 1401 C CA . LEU A 1 172 ? 27.611 0.241 -37.386 1.00 66.94 172 LEU A CA 1
ATOM 1402 C C . LEU A 1 172 ? 28.867 -0.652 -37.436 1.00 66.94 172 LEU A C 1
ATOM 1404 O O . LEU A 1 172 ? 29.617 -0.626 -38.411 1.00 66.94 172 LEU A O 1
ATOM 1408 N N . SER A 1 173 ? 29.102 -1.445 -36.390 1.00 63.19 173 SER A N 1
ATOM 1409 C CA . SER A 1 173 ? 30.267 -2.331 -36.246 1.00 63.19 173 SER A CA 1
ATOM 1410 C C . SER A 1 173 ? 30.142 -3.612 -37.074 1.00 63.19 173 SER A C 1
ATOM 1412 O O . SER A 1 173 ? 31.155 -4.102 -37.586 1.00 63.19 173 SER A O 1
ATOM 1414 N N . ALA A 1 174 ? 28.917 -4.078 -37.323 1.00 61.81 174 ALA A N 1
ATOM 1415 C CA . ALA A 1 174 ? 28.592 -5.157 -38.248 1.00 61.81 174 ALA A CA 1
ATOM 1416 C C . ALA A 1 174 ? 29.025 -4.814 -39.684 1.00 61.81 174 ALA A C 1
ATOM 1418 O O . ALA A 1 174 ? 29.527 -5.681 -40.400 1.00 61.81 174 ALA A O 1
ATOM 1419 N N . LEU A 1 175 ? 28.978 -3.530 -40.075 1.00 61.16 175 LEU A N 1
ATOM 1420 C CA . LEU A 1 175 ? 29.547 -3.052 -41.348 1.00 61.16 175 LEU A CA 1
ATOM 1421 C C . LEU A 1 175 ? 31.084 -3.173 -41.400 1.00 61.16 175 LEU A C 1
ATOM 1423 O O . LEU A 1 175 ? 31.666 -3.169 -42.483 1.00 61.16 175 LEU A O 1
ATOM 1427 N N . THR A 1 176 ? 31.745 -3.290 -40.243 1.00 62.00 176 THR A N 1
ATOM 1428 C CA . THR A 1 176 ? 33.208 -3.422 -40.097 1.00 62.00 176 THR A CA 1
ATOM 1429 C C . THR A 1 176 ? 33.680 -4.825 -39.687 1.00 62.00 176 THR A C 1
ATOM 1431 O O . THR A 1 176 ? 34.882 -5.037 -39.525 1.00 62.00 176 THR A O 1
ATOM 1434 N N . GLY A 1 177 ? 32.766 -5.796 -39.551 1.00 58.50 177 GLY A N 1
ATOM 1435 C CA . GLY A 1 177 ? 33.087 -7.201 -39.266 1.00 58.50 177 GLY A CA 1
ATOM 1436 C C . GLY A 1 177 ? 33.415 -7.537 -37.804 1.00 58.50 177 GLY A C 1
ATOM 1437 O O . GLY A 1 177 ? 34.012 -8.583 -37.553 1.00 58.50 177 GLY A O 1
ATOM 1438 N N . LYS A 1 178 ? 33.055 -6.679 -36.840 1.00 57.41 178 LYS A N 1
ATOM 1439 C CA . LYS A 1 178 ? 33.117 -6.981 -35.399 1.00 57.41 178 LYS A CA 1
ATOM 1440 C C . LYS A 1 178 ? 31.697 -6.976 -34.852 1.00 57.41 178 LYS A C 1
ATOM 1442 O O . LYS A 1 178 ? 31.147 -5.904 -34.643 1.00 57.41 178 LYS A O 1
ATOM 1447 N N . ASP A 1 179 ? 31.124 -8.160 -34.687 1.00 58.94 179 ASP A N 1
ATOM 1448 C CA . ASP A 1 179 ? 29.746 -8.336 -34.234 1.00 58.94 179 ASP A CA 1
ATOM 1449 C C . ASP A 1 179 ? 29.768 -8.868 -32.795 1.00 58.94 179 ASP A C 1
ATOM 1451 O O . ASP A 1 179 ? 30.310 -9.948 -32.544 1.00 58.94 179 ASP A O 1
ATOM 1455 N N . ASP A 1 180 ? 29.257 -8.086 -31.844 1.00 60.50 180 ASP A N 1
ATOM 1456 C CA . ASP A 1 180 ? 29.173 -8.469 -30.430 1.00 60.50 180 ASP A CA 1
ATOM 1457 C C . ASP A 1 180 ? 27.733 -8.925 -30.135 1.00 60.50 180 ASP A C 1
ATOM 1459 O O . ASP A 1 180 ? 26.858 -8.134 -29.794 1.00 60.50 180 ASP A O 1
ATOM 1463 N N . GLN A 1 181 ? 27.459 -10.219 -30.343 1.00 66.50 181 GLN A N 1
ATOM 1464 C CA . GLN A 1 181 ? 26.102 -10.804 -30.325 1.00 66.50 181 GLN A CA 1
ATOM 1465 C C . GLN A 1 181 ? 25.517 -11.033 -28.920 1.00 66.50 181 GLN A C 1
ATOM 1467 O O . GLN A 1 181 ? 24.563 -11.794 -28.753 1.00 66.50 181 GLN A O 1
ATOM 1472 N N . THR A 1 182 ? 26.107 -10.417 -27.900 1.00 76.06 182 THR A N 1
ATOM 1473 C CA . THR A 1 182 ? 25.804 -10.679 -26.488 1.00 76.06 182 THR A CA 1
ATOM 1474 C C . THR A 1 182 ? 24.580 -9.918 -25.973 1.00 76.06 182 THR A C 1
ATOM 1476 O O . THR A 1 182 ? 23.977 -10.345 -24.992 1.00 76.06 182 THR A O 1
ATOM 1479 N N . LEU A 1 183 ? 24.181 -8.831 -26.644 1.00 83.06 183 LEU A N 1
ATOM 1480 C CA . LEU A 1 183 ? 23.074 -7.964 -26.230 1.00 83.06 183 LEU A CA 1
ATOM 1481 C C . LEU A 1 183 ? 21.793 -8.210 -27.033 1.00 83.06 183 LEU A C 1
ATOM 1483 O O . LEU A 1 183 ? 21.833 -8.655 -28.182 1.00 83.06 183 LEU A O 1
ATOM 1487 N N . ILE A 1 184 ? 20.653 -7.890 -26.418 1.00 87.50 184 ILE A N 1
ATOM 1488 C CA . ILE A 1 184 ? 19.329 -7.950 -27.055 1.00 87.50 184 ILE A CA 1
ATOM 1489 C C . ILE A 1 184 ? 19.253 -7.137 -28.356 1.00 87.50 184 ILE A C 1
ATOM 1491 O O . ILE A 1 184 ? 19.841 -6.067 -28.468 1.00 87.50 184 ILE A O 1
ATOM 1495 N N . ASP A 1 185 ? 18.459 -7.620 -29.315 1.00 82.75 185 ASP A N 1
ATOM 1496 C CA . ASP A 1 185 ? 18.281 -6.960 -30.622 1.00 82.75 185 ASP A CA 1
ATOM 1497 C C . ASP A 1 185 ? 17.031 -6.055 -30.671 1.00 82.75 185 ASP A C 1
ATOM 1499 O O . ASP A 1 185 ? 16.916 -5.178 -31.524 1.00 82.75 185 ASP A O 1
ATOM 1503 N N . ASN A 1 186 ? 16.069 -6.263 -29.763 1.00 86.00 186 ASN A N 1
ATOM 1504 C CA . ASN A 1 186 ? 14.801 -5.525 -29.700 1.00 86.00 186 ASN A CA 1
ATOM 1505 C C . ASN A 1 186 ? 14.645 -4.850 -28.332 1.00 86.00 186 ASN A C 1
ATOM 1507 O O . ASN A 1 186 ? 15.071 -5.410 -27.333 1.00 86.00 186 ASN A O 1
ATOM 1511 N N . LEU A 1 187 ? 14.022 -3.667 -28.275 1.00 86.81 187 LEU A N 1
ATOM 1512 C CA . LEU A 1 187 ? 13.888 -2.850 -27.053 1.00 86.81 187 LEU A CA 1
ATOM 1513 C C . LEU A 1 187 ? 12.517 -2.986 -26.367 1.00 86.81 187 LEU A C 1
ATOM 1515 O O . LEU A 1 187 ? 11.997 -2.026 -25.796 1.00 86.81 187 LEU A O 1
ATOM 1519 N N . ASP A 1 188 ? 11.906 -4.162 -26.440 1.00 90.44 188 ASP A N 1
ATOM 1520 C CA . ASP A 1 188 ? 10.700 -4.506 -25.690 1.00 90.44 188 ASP A CA 1
ATOM 1521 C C . ASP A 1 188 ? 11.037 -5.244 -24.388 1.00 90.44 188 ASP A C 1
ATOM 1523 O O . ASP A 1 188 ? 12.046 -5.933 -24.284 1.00 90.44 188 ASP A O 1
ATOM 1527 N N . SER A 1 189 ? 10.188 -5.107 -23.364 1.00 89.06 189 SER A N 1
ATOM 1528 C CA . SER A 1 189 ? 10.473 -5.639 -22.021 1.00 89.06 189 SER A CA 1
ATOM 1529 C C . SER A 1 189 ? 10.632 -7.158 -21.959 1.00 89.06 189 SER A C 1
ATOM 1531 O O . SER A 1 189 ? 11.204 -7.662 -20.999 1.00 89.06 189 SER A O 1
ATOM 1533 N N . ASP A 1 190 ? 10.099 -7.880 -22.946 1.00 91.62 190 ASP A N 1
ATOM 1534 C CA . ASP A 1 190 ? 10.222 -9.334 -23.050 1.00 91.62 190 ASP A CA 1
ATOM 1535 C C . ASP A 1 190 ? 11.439 -9.783 -23.889 1.00 91.62 190 ASP A C 1
ATOM 1537 O O . ASP A 1 190 ? 11.732 -10.979 -23.934 1.00 91.62 190 ASP A O 1
ATOM 1541 N N . ALA A 1 191 ? 12.181 -8.854 -24.512 1.00 90.81 191 ALA A N 1
ATOM 1542 C CA . ALA A 1 191 ? 13.294 -9.185 -25.398 1.00 90.81 191 ALA A CA 1
ATOM 1543 C C . ALA A 1 191 ? 14.367 -10.052 -24.722 1.00 90.81 191 ALA A C 1
ATOM 1545 O O . ALA A 1 191 ? 14.724 -11.068 -25.324 1.00 90.81 191 ALA A O 1
ATOM 1546 N N . PRO A 1 192 ? 14.816 -9.763 -23.479 1.00 90.88 192 PRO A N 1
ATOM 1547 C CA . PRO A 1 192 ? 15.781 -10.624 -22.797 1.00 90.88 192 PRO A CA 1
ATOM 1548 C C . PRO A 1 192 ? 15.275 -12.062 -22.628 1.00 90.88 192 PRO A C 1
ATOM 1550 O O . PRO A 1 192 ? 16.016 -13.014 -22.848 1.00 90.88 192 PRO A O 1
ATOM 1553 N N . LEU A 1 193 ? 13.979 -12.228 -22.335 1.00 90.50 193 LEU A N 1
ATOM 1554 C CA . LEU A 1 193 ? 13.344 -13.538 -22.153 1.00 90.50 193 LEU A CA 1
ATOM 1555 C C . LEU A 1 193 ? 13.195 -14.302 -23.473 1.00 90.50 193 LEU A C 1
ATOM 1557 O O . LEU A 1 193 ? 13.262 -15.529 -23.492 1.00 90.50 193 LEU A O 1
ATOM 1561 N N . ARG A 1 194 ? 12.953 -13.589 -24.578 1.00 92.06 194 ARG A N 1
ATOM 1562 C CA . ARG A 1 194 ? 12.719 -14.185 -25.899 1.00 92.06 194 ARG A CA 1
ATOM 1563 C C . ARG A 1 194 ? 14.011 -14.628 -26.576 1.00 92.06 194 ARG A C 1
ATOM 1565 O O . ARG A 1 194 ? 14.014 -15.667 -27.233 1.00 92.06 194 ARG A O 1
ATOM 1572 N N . SER A 1 195 ? 15.067 -13.822 -26.477 1.00 87.31 195 SER A N 1
ATOM 1573 C CA . SER A 1 195 ? 16.344 -14.097 -27.143 1.00 87.31 195 SER A CA 1
ATOM 1574 C C . SER A 1 195 ? 17.386 -14.771 -26.257 1.00 87.31 195 SER A C 1
ATOM 1576 O O . SER A 1 195 ? 18.416 -15.160 -26.796 1.00 87.31 195 SER A O 1
ATOM 1578 N N . ASP A 1 196 ? 17.134 -14.907 -24.949 1.00 86.81 196 ASP A N 1
ATOM 1579 C CA . ASP A 1 196 ? 18.113 -15.403 -23.966 1.00 86.81 196 ASP A CA 1
ATOM 1580 C C . ASP A 1 196 ? 19.435 -14.610 -24.043 1.00 86.81 196 ASP A C 1
ATOM 1582 O O . ASP A 1 196 ? 20.535 -15.158 -24.074 1.00 86.81 196 ASP A O 1
ATOM 1586 N N . LYS A 1 197 ? 19.296 -13.284 -24.178 1.00 88.62 197 LYS A N 1
ATOM 1587 C CA . LYS A 1 197 ? 20.397 -12.316 -24.257 1.00 88.62 197 LYS A CA 1
ATOM 1588 C C . LYS A 1 197 ? 20.199 -11.256 -23.187 1.00 88.62 197 LYS A C 1
ATOM 1590 O O . LYS A 1 197 ? 19.063 -10.890 -22.887 1.00 88.62 197 LYS A O 1
ATOM 1595 N N . ASP A 1 198 ? 21.297 -10.721 -22.679 1.00 89.44 198 ASP A N 1
ATOM 1596 C CA . ASP A 1 198 ? 21.255 -9.758 -21.587 1.00 89.44 198 ASP A CA 1
ATOM 1597 C C . ASP A 1 198 ? 21.097 -8.315 -22.086 1.00 89.44 198 ASP A C 1
ATOM 1599 O O . ASP A 1 198 ? 21.341 -7.975 -23.251 1.00 89.44 198 ASP A O 1
ATOM 1603 N N . ILE A 1 199 ? 20.674 -7.449 -21.169 1.00 91.69 199 ILE A N 1
ATOM 1604 C CA . ILE A 1 199 ? 20.785 -5.996 -21.314 1.00 91.69 199 ILE A CA 1
ATOM 1605 C C . ILE A 1 199 ? 22.147 -5.524 -20.807 1.00 91.69 199 ILE A C 1
ATOM 1607 O O . ILE A 1 199 ? 22.915 -6.275 -20.208 1.00 91.69 199 ILE A O 1
ATOM 1611 N N . ASP A 1 200 ? 22.462 -4.254 -21.042 1.00 90.94 200 ASP A N 1
ATOM 1612 C CA . ASP A 1 200 ? 23.671 -3.663 -20.489 1.00 90.94 200 ASP A CA 1
ATOM 1613 C C . ASP A 1 200 ? 23.687 -3.752 -18.944 1.00 90.94 200 ASP A C 1
ATOM 1615 O O . ASP A 1 200 ? 22.691 -3.389 -18.315 1.00 90.94 200 ASP A O 1
ATOM 1619 N N . PRO A 1 201 ? 24.808 -4.147 -18.303 1.00 90.62 201 PRO A N 1
ATOM 1620 C CA . PRO A 1 201 ? 24.891 -4.248 -16.843 1.00 90.62 201 PRO A CA 1
ATOM 1621 C C . PRO A 1 201 ? 24.565 -2.949 -16.090 1.00 90.62 201 PRO A C 1
ATOM 1623 O O . PRO A 1 201 ? 24.099 -2.986 -14.950 1.00 90.62 201 PRO A O 1
ATOM 1626 N N . GLN A 1 202 ? 24.816 -1.786 -16.701 1.00 89.94 202 GLN A N 1
ATOM 1627 C CA . GLN A 1 202 ? 24.448 -0.501 -16.113 1.00 89.94 202 GLN A CA 1
ATOM 1628 C C . GLN A 1 202 ? 22.931 -0.301 -16.136 1.00 89.94 202 GLN A C 1
ATOM 1630 O O . GLN A 1 202 ? 22.378 0.204 -15.162 1.00 89.94 202 GLN A O 1
ATOM 1635 N N . ASP A 1 203 ? 22.265 -0.708 -17.218 1.00 91.25 203 ASP A N 1
ATOM 1636 C CA . ASP A 1 203 ? 20.808 -0.641 -17.321 1.00 91.25 203 ASP A CA 1
ATOM 1637 C C . ASP A 1 203 ? 20.138 -1.648 -16.373 1.00 91.25 203 ASP A 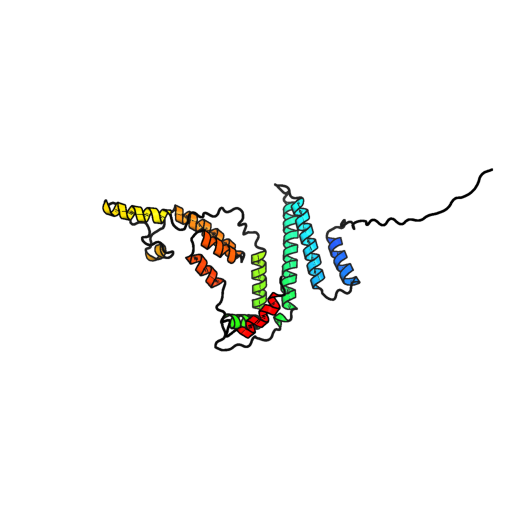C 1
ATOM 1639 O O . ASP A 1 203 ? 19.158 -1.295 -15.725 1.00 91.25 203 ASP A O 1
ATOM 1643 N N . ASP A 1 204 ? 20.701 -2.850 -16.214 1.00 91.44 204 ASP A N 1
ATOM 1644 C CA . ASP A 1 204 ? 20.218 -3.865 -15.263 1.00 91.44 204 ASP A CA 1
ATOM 1645 C C . ASP A 1 204 ? 20.290 -3.391 -13.801 1.00 91.44 204 ASP A C 1
ATOM 1647 O O . ASP A 1 204 ? 19.348 -3.552 -13.020 1.00 91.44 204 ASP A O 1
ATOM 1651 N N . SER A 1 205 ? 21.382 -2.715 -13.434 1.00 90.81 205 SER A N 1
ATOM 1652 C CA . SER A 1 205 ? 21.537 -2.100 -12.109 1.00 90.81 205 SER A CA 1
ATOM 1653 C C . SER A 1 205 ? 20.493 -1.007 -11.852 1.00 90.81 205 SER A C 1
ATOM 1655 O O . SER A 1 205 ? 19.933 -0.918 -10.756 1.00 90.81 205 SER A O 1
ATOM 1657 N N . VAL A 1 206 ? 20.201 -0.184 -12.865 1.00 90.75 206 VAL A N 1
ATOM 1658 C CA . VAL A 1 206 ? 19.178 0.870 -12.790 1.00 90.75 206 VAL A CA 1
ATOM 1659 C C . VAL A 1 206 ? 17.779 0.272 -12.668 1.00 90.75 206 VAL A C 1
ATOM 1661 O O . VAL A 1 206 ? 17.021 0.672 -11.782 1.00 90.75 206 VAL A O 1
ATOM 1664 N N . ASP A 1 207 ? 17.449 -0.713 -13.503 1.00 91.19 207 ASP A N 1
ATOM 1665 C CA . ASP A 1 207 ? 16.167 -1.417 -13.455 1.00 91.19 207 ASP A CA 1
ATOM 1666 C C . ASP A 1 207 ? 15.974 -2.111 -12.102 1.00 91.19 207 ASP A C 1
ATOM 1668 O O . ASP A 1 207 ? 14.922 -1.956 -11.486 1.00 91.19 207 ASP A O 1
ATOM 1672 N N . SER A 1 208 ? 17.004 -2.768 -11.564 1.00 90.69 208 SER A N 1
ATOM 1673 C CA . SER A 1 208 ? 16.960 -3.407 -10.242 1.00 90.69 208 SER A CA 1
ATOM 1674 C C . SER A 1 208 ? 16.615 -2.424 -9.115 1.00 90.69 208 SER A C 1
ATOM 1676 O O . SER A 1 208 ? 15.782 -2.727 -8.254 1.00 90.69 208 SER A O 1
ATOM 1678 N N . LYS A 1 209 ? 17.209 -1.222 -9.118 1.00 89.31 209 LYS A N 1
ATOM 1679 C CA . LYS A 1 209 ? 16.885 -0.173 -8.134 1.00 89.31 209 LYS A CA 1
ATOM 1680 C C . LYS A 1 209 ? 15.457 0.337 -8.306 1.00 89.31 209 LYS A C 1
ATOM 1682 O O . LYS A 1 209 ? 14.714 0.422 -7.329 1.00 89.31 209 LYS A O 1
ATOM 1687 N N . ASN A 1 210 ? 15.063 0.637 -9.542 1.00 90.12 210 ASN A N 1
ATOM 1688 C CA . ASN A 1 210 ? 13.731 1.149 -9.849 1.00 90.12 210 ASN A CA 1
ATOM 1689 C C . ASN A 1 210 ? 12.642 0.117 -9.503 1.00 90.12 210 ASN A C 1
ATOM 1691 O O . ASN A 1 210 ? 11.641 0.470 -8.883 1.00 90.12 210 ASN A O 1
ATOM 1695 N N . PHE A 1 211 ? 12.845 -1.164 -9.819 1.00 92.06 211 PHE A N 1
ATOM 1696 C CA . PHE A 1 211 ? 11.913 -2.237 -9.465 1.00 92.06 211 PHE A CA 1
ATOM 1697 C C . PHE A 1 211 ? 11.844 -2.488 -7.964 1.00 92.06 211 PHE A C 1
ATOM 1699 O O . PHE A 1 211 ? 10.750 -2.718 -7.458 1.00 92.06 211 PHE A O 1
ATOM 1706 N N . SER A 1 212 ? 12.960 -2.392 -7.237 1.00 90.94 212 SER A N 1
ATOM 1707 C CA . SER A 1 212 ? 12.950 -2.444 -5.769 1.00 90.94 212 SER A CA 1
ATOM 1708 C C . SER A 1 212 ? 12.052 -1.348 -5.181 1.00 90.94 212 SER A C 1
ATOM 1710 O O . SER A 1 212 ? 11.205 -1.627 -4.330 1.00 90.94 212 SER A O 1
ATOM 1712 N N . LEU A 1 213 ? 12.168 -0.117 -5.688 1.00 89.38 213 LEU A N 1
ATOM 1713 C CA . LEU A 1 213 ? 11.359 1.014 -5.237 1.00 89.38 213 LEU A CA 1
ATOM 1714 C C . LEU A 1 213 ? 9.872 0.845 -5.589 1.00 89.38 213 LEU A C 1
ATOM 1716 O O . LEU A 1 213 ? 9.008 1.020 -4.730 1.00 89.38 213 LEU A O 1
ATOM 1720 N N . ILE A 1 214 ? 9.569 0.429 -6.824 1.00 91.19 214 ILE A N 1
ATOM 1721 C CA . ILE A 1 214 ? 8.199 0.124 -7.267 1.00 91.19 214 ILE A CA 1
ATOM 1722 C C . ILE A 1 214 ? 7.598 -1.006 -6.423 1.00 91.19 214 ILE A C 1
ATOM 1724 O O . ILE A 1 214 ? 6.455 -0.914 -5.987 1.00 91.19 214 ILE A O 1
ATOM 1728 N N . TYR A 1 215 ? 8.360 -2.060 -6.140 1.00 91.81 215 TYR A N 1
ATOM 1729 C CA . TYR A 1 215 ? 7.901 -3.181 -5.324 1.00 91.81 215 TYR A CA 1
ATOM 1730 C C . TYR A 1 215 ? 7.571 -2.751 -3.891 1.00 91.81 215 TYR A C 1
ATOM 1732 O O . TYR A 1 215 ? 6.525 -3.121 -3.356 1.00 91.81 215 TYR A O 1
ATOM 1740 N N . LYS A 1 216 ? 8.419 -1.914 -3.283 1.00 89.88 216 LYS A N 1
ATOM 1741 C CA . LYS A 1 216 ? 8.143 -1.316 -1.973 1.00 89.88 216 LYS A CA 1
ATOM 1742 C C . LYS A 1 216 ? 6.846 -0.503 -1.993 1.00 89.88 216 LYS A C 1
ATOM 1744 O O . LYS A 1 216 ? 6.003 -0.701 -1.123 1.00 89.88 216 LYS A O 1
ATOM 1749 N N . LEU A 1 217 ? 6.648 0.346 -3.001 1.00 89.81 217 LEU A N 1
ATOM 1750 C CA . LEU A 1 217 ? 5.407 1.109 -3.179 1.00 89.81 217 LEU A CA 1
ATOM 1751 C C . LEU A 1 217 ? 4.173 0.200 -3.285 1.00 89.81 217 LEU A C 1
ATOM 1753 O O . LEU A 1 217 ? 3.154 0.468 -2.650 1.00 89.81 217 LEU A O 1
ATOM 1757 N N . VAL A 1 218 ? 4.281 -0.909 -4.022 1.00 90.81 218 VAL A N 1
ATOM 1758 C CA . VAL A 1 218 ? 3.203 -1.901 -4.154 1.00 90.81 218 VAL A CA 1
ATOM 1759 C C . VAL A 1 218 ? 2.870 -2.558 -2.815 1.00 90.81 218 VAL A C 1
ATOM 1761 O O . VAL A 1 218 ? 1.694 -2.668 -2.469 1.00 90.81 218 VAL A O 1
ATOM 1764 N N . ILE A 1 219 ? 3.875 -2.945 -2.021 1.00 89.75 219 ILE A N 1
ATOM 1765 C CA . ILE A 1 219 ? 3.634 -3.507 -0.682 1.00 89.75 219 ILE A CA 1
ATOM 1766 C C . ILE A 1 219 ? 2.948 -2.482 0.228 1.00 89.75 219 ILE A C 1
ATOM 1768 O O . ILE A 1 219 ? 2.056 -2.861 0.979 1.00 89.75 219 ILE A O 1
ATOM 1772 N N . ALA A 1 220 ? 3.309 -1.199 0.136 1.00 87.44 220 ALA A N 1
ATOM 1773 C CA . ALA A 1 220 ? 2.697 -0.113 0.911 1.00 87.44 220 ALA A CA 1
ATOM 1774 C C . ALA A 1 220 ? 1.290 0.291 0.427 1.00 87.44 220 ALA A C 1
ATOM 1776 O O . ALA A 1 220 ? 0.748 1.277 0.917 1.00 87.44 220 ALA A O 1
ATOM 1777 N N . ASN A 1 221 ? 0.713 -0.419 -0.550 1.00 88.62 221 ASN A N 1
ATOM 1778 C CA . ASN A 1 221 ? -0.551 -0.068 -1.204 1.00 88.62 221 ASN A CA 1
ATOM 1779 C C . ASN A 1 221 ? -0.549 1.311 -1.904 1.00 88.62 221 ASN A C 1
ATOM 1781 O O . ASN A 1 221 ? -1.599 1.875 -2.202 1.00 88.62 221 ASN A O 1
ATOM 1785 N N . ARG A 1 222 ? 0.630 1.853 -2.232 1.00 89.06 222 ARG A N 1
ATOM 1786 C CA . ARG A 1 222 ? 0.799 3.134 -2.940 1.00 89.06 222 ARG A CA 1
ATOM 1787 C C . ARG A 1 222 ? 0.898 2.905 -4.444 1.00 89.06 222 ARG A C 1
ATOM 1789 O O . ARG A 1 222 ? 1.904 3.201 -5.086 1.00 89.06 222 ARG A O 1
ATOM 1796 N N . ILE A 1 223 ? -0.151 2.309 -5.009 1.00 90.88 223 ILE A N 1
ATOM 1797 C CA . ILE A 1 223 ? -0.156 1.860 -6.410 1.00 90.88 223 ILE A CA 1
ATOM 1798 C C . ILE A 1 223 ? -0.092 3.040 -7.391 1.00 90.88 223 ILE A C 1
ATOM 1800 O O . ILE A 1 223 ? 0.503 2.914 -8.456 1.00 90.88 223 ILE A O 1
ATOM 1804 N N . GLU A 1 224 ? -0.660 4.194 -7.039 1.00 91.75 224 GLU A N 1
ATOM 1805 C CA . GLU A 1 224 ? -0.589 5.409 -7.868 1.00 91.75 224 GLU A CA 1
ATOM 1806 C C . GLU A 1 224 ? 0.843 5.924 -7.997 1.00 91.75 224 GLU A C 1
ATOM 1808 O O . GLU A 1 224 ? 1.356 6.038 -9.107 1.00 91.75 224 GLU A O 1
ATOM 1813 N N . GLU A 1 225 ? 1.524 6.102 -6.866 1.00 90.44 225 GLU A N 1
ATOM 1814 C CA . GLU A 1 225 ? 2.941 6.470 -6.831 1.00 90.44 225 GLU A CA 1
ATOM 1815 C C . GLU A 1 225 ? 3.809 5.443 -7.584 1.00 90.44 225 GLU A C 1
ATOM 1817 O O . GLU A 1 225 ? 4.743 5.816 -8.293 1.00 90.44 225 GLU A O 1
ATOM 1822 N N . ALA A 1 226 ? 3.484 4.146 -7.493 1.00 91.75 226 ALA A N 1
ATOM 1823 C CA . ALA A 1 226 ? 4.169 3.092 -8.244 1.00 91.75 226 ALA A CA 1
ATOM 1824 C C . ALA A 1 226 ? 3.995 3.241 -9.767 1.00 91.75 226 ALA A C 1
ATOM 1826 O O . ALA A 1 226 ? 4.952 3.043 -10.520 1.00 91.75 226 ALA A O 1
ATOM 1827 N N . ILE A 1 227 ? 2.791 3.599 -10.227 1.00 93.50 227 ILE A N 1
ATOM 1828 C CA . ILE A 1 227 ? 2.492 3.857 -11.643 1.00 93.50 227 ILE A CA 1
ATOM 1829 C C . ILE A 1 227 ? 3.245 5.101 -12.126 1.00 93.50 227 ILE A C 1
ATOM 1831 O O . ILE A 1 227 ? 3.863 5.065 -13.191 1.00 93.50 227 ILE A O 1
ATOM 1835 N N . ASP A 1 228 ? 3.252 6.178 -11.343 1.00 91.94 228 ASP A N 1
ATOM 1836 C CA . ASP A 1 228 ? 3.954 7.418 -11.685 1.00 91.94 228 ASP A CA 1
ATOM 1837 C C . ASP A 1 228 ? 5.473 7.220 -11.742 1.00 91.94 228 ASP A C 1
ATOM 1839 O O . ASP A 1 228 ? 6.151 7.703 -12.658 1.00 91.94 228 ASP A O 1
ATOM 1843 N N . LEU A 1 229 ? 6.021 6.431 -10.817 1.00 90.94 229 LEU A N 1
ATOM 1844 C CA . LEU A 1 229 ? 7.424 6.035 -10.834 1.00 90.94 229 LEU A CA 1
ATOM 1845 C C . LEU A 1 229 ? 7.754 5.162 -12.056 1.00 90.94 229 LEU A C 1
ATOM 1847 O O . LEU A 1 229 ? 8.764 5.374 -12.732 1.00 90.94 229 LEU A O 1
ATOM 1851 N N . ALA A 1 230 ? 6.889 4.205 -12.393 1.00 92.44 230 ALA A N 1
ATOM 1852 C CA . ALA A 1 230 ? 7.060 3.392 -13.593 1.00 92.44 230 ALA A CA 1
ATOM 1853 C C . ALA A 1 230 ? 7.016 4.254 -14.871 1.00 92.44 230 ALA A C 1
ATOM 1855 O O . ALA A 1 230 ? 7.837 4.066 -15.768 1.00 92.44 230 ALA A O 1
ATOM 1856 N N . ASN A 1 231 ? 6.126 5.247 -14.938 1.00 92.44 231 ASN A N 1
ATOM 1857 C CA . ASN A 1 231 ? 6.041 6.180 -16.063 1.00 92.44 231 ASN A CA 1
ATOM 1858 C C . ASN A 1 231 ? 7.275 7.086 -16.171 1.00 92.44 231 ASN A C 1
ATOM 1860 O O . ASN A 1 231 ? 7.835 7.234 -17.258 1.00 92.44 231 ASN A O 1
ATOM 1864 N N . SER A 1 232 ? 7.731 7.664 -15.058 1.00 90.38 232 SER A N 1
ATOM 1865 C CA . SER A 1 232 ? 8.885 8.576 -15.040 1.00 90.38 232 SER A CA 1
ATOM 1866 C C . SER A 1 232 ? 10.215 7.881 -15.352 1.00 90.38 232 SER A C 1
ATOM 1868 O O . SER A 1 232 ? 11.105 8.491 -15.943 1.00 90.38 232 SER A O 1
ATOM 1870 N N . THR A 1 233 ? 10.343 6.592 -15.027 1.00 89.81 233 THR A N 1
ATOM 1871 C CA . THR A 1 233 ? 11.528 5.774 -15.350 1.00 89.81 233 THR A CA 1
ATOM 1872 C C . THR A 1 233 ? 11.490 5.166 -16.761 1.00 89.81 233 THR A C 1
ATOM 1874 O O . THR A 1 233 ? 12.463 4.553 -17.199 1.00 89.81 233 THR A O 1
ATOM 1877 N N . GLY A 1 234 ? 10.396 5.344 -17.513 1.00 89.25 234 GLY A N 1
ATOM 1878 C CA . GLY A 1 234 ? 10.216 4.764 -18.852 1.00 89.25 234 GLY A CA 1
ATOM 1879 C C . GLY A 1 234 ? 9.796 3.288 -18.850 1.00 89.25 234 GLY A C 1
ATOM 1880 O O . GLY A 1 234 ? 9.802 2.631 -19.891 1.00 89.25 234 GLY A O 1
ATOM 1881 N N . ASN A 1 235 ? 9.397 2.755 -17.695 1.00 91.69 235 ASN A N 1
ATOM 1882 C CA . ASN A 1 235 ? 8.874 1.404 -17.508 1.00 91.69 235 ASN A CA 1
ATOM 1883 C C . ASN A 1 235 ? 7.369 1.315 -17.836 1.00 91.69 235 ASN A C 1
ATOM 1885 O O . ASN A 1 235 ? 6.574 0.793 -17.055 1.00 91.69 235 ASN A O 1
ATOM 1889 N N . PHE A 1 236 ? 6.964 1.775 -19.025 1.00 92.50 236 PHE A N 1
ATOM 1890 C CA . PHE A 1 236 ? 5.548 1.870 -19.420 1.00 92.50 236 PHE A CA 1
ATOM 1891 C C . PHE A 1 236 ? 4.803 0.530 -19.400 1.00 92.50 236 PHE A C 1
ATOM 1893 O O . PHE A 1 236 ? 3.632 0.476 -19.038 1.00 92.50 236 PHE A O 1
ATOM 1900 N N . THR A 1 237 ? 5.478 -0.570 -19.750 1.00 92.94 237 THR A N 1
ATOM 1901 C CA . THR A 1 237 ? 4.852 -1.904 -19.699 1.00 92.94 237 THR A CA 1
ATOM 1902 C C . THR A 1 237 ? 4.480 -2.277 -18.265 1.00 92.94 237 THR A C 1
ATOM 1904 O O . THR A 1 237 ? 3.387 -2.777 -18.022 1.00 92.94 237 THR A O 1
ATOM 1907 N N . LEU A 1 238 ? 5.347 -1.963 -17.297 1.00 93.69 238 LEU A N 1
ATOM 1908 C CA . LEU A 1 238 ? 5.059 -2.192 -15.885 1.00 93.69 238 LEU A CA 1
ATOM 1909 C C . LEU A 1 238 ? 3.945 -1.265 -15.386 1.00 93.69 238 LEU A C 1
ATOM 1911 O O . LEU A 1 238 ? 3.063 -1.722 -14.668 1.00 93.69 238 LEU A O 1
ATOM 1915 N N . ALA A 1 239 ? 3.927 -0.002 -15.821 1.00 94.19 239 ALA A N 1
ATOM 1916 C CA . ALA A 1 239 ? 2.839 0.922 -15.505 1.00 94.19 239 ALA A CA 1
ATOM 1917 C C . ALA A 1 239 ? 1.471 0.381 -15.970 1.00 94.19 239 ALA A C 1
ATOM 1919 O O . ALA A 1 239 ? 0.501 0.433 -15.217 1.00 94.19 239 ALA A O 1
ATOM 1920 N N . LEU A 1 240 ? 1.399 -0.209 -17.170 1.00 93.75 240 LEU A N 1
ATOM 1921 C CA . LEU A 1 240 ? 0.180 -0.850 -17.681 1.00 93.75 240 LEU A CA 1
ATOM 1922 C C . LEU A 1 240 ? -0.216 -2.097 -16.878 1.00 93.75 240 LEU A C 1
ATOM 1924 O O . LEU A 1 240 ? -1.401 -2.290 -16.607 1.00 93.75 240 LEU A O 1
ATOM 1928 N N . ILE A 1 241 ? 0.756 -2.920 -16.469 1.00 94.06 241 ILE A N 1
ATOM 1929 C CA . ILE A 1 241 ? 0.510 -4.082 -15.600 1.00 94.06 241 ILE A CA 1
ATOM 1930 C C . ILE A 1 241 ? -0.085 -3.627 -14.259 1.00 94.06 241 ILE A C 1
ATOM 1932 O O . ILE A 1 241 ? -1.090 -4.177 -13.812 1.00 94.06 241 ILE A O 1
ATOM 1936 N N . LEU A 1 242 ? 0.495 -2.594 -13.641 1.00 94.25 242 LEU A N 1
ATOM 1937 C CA . LEU A 1 242 ? 0.014 -2.030 -12.377 1.00 94.25 242 LEU A CA 1
ATOM 1938 C C . LEU A 1 242 ? -1.378 -1.401 -12.518 1.00 94.25 242 LEU A C 1
ATOM 1940 O O . LEU A 1 242 ? -2.224 -1.584 -11.644 1.00 94.25 242 LEU A O 1
ATOM 1944 N N . LEU A 1 243 ? -1.646 -0.714 -13.631 1.00 92.50 243 LEU A N 1
ATOM 1945 C CA . LEU A 1 243 ? -2.964 -0.150 -13.917 1.00 92.50 243 LEU A CA 1
ATOM 1946 C C . LEU A 1 243 ? -4.036 -1.246 -14.014 1.00 92.50 243 LEU A C 1
ATOM 1948 O O . LEU A 1 243 ? -5.100 -1.115 -13.410 1.00 92.50 243 LEU A O 1
ATOM 1952 N N . GLY A 1 244 ? -3.731 -2.341 -14.716 1.00 90.06 244 GLY A N 1
ATOM 1953 C CA . GLY A 1 244 ? -4.622 -3.498 -14.817 1.00 90.06 244 GLY A CA 1
ATOM 1954 C C . GLY A 1 244 ? -4.841 -4.220 -13.484 1.00 90.06 244 GLY A C 1
ATOM 1955 O O . GLY A 1 244 ? -5.915 -4.765 -13.259 1.00 90.06 244 GLY A O 1
ATOM 1956 N N . ALA A 1 245 ? -3.856 -4.199 -12.582 1.00 87.06 245 ALA A N 1
ATOM 1957 C CA . ALA A 1 245 ? -4.004 -4.745 -11.233 1.00 87.06 245 ALA A CA 1
ATOM 1958 C C . ALA A 1 245 ? -4.860 -3.850 -10.317 1.00 87.06 245 ALA A C 1
ATOM 1960 O O . ALA A 1 245 ? -5.549 -4.358 -9.435 1.00 87.06 245 ALA A O 1
ATOM 1961 N N . LYS A 1 246 ? -4.819 -2.526 -10.517 1.00 86.25 246 LYS A N 1
ATOM 1962 C CA . LYS A 1 246 ? -5.584 -1.551 -9.724 1.00 86.25 246 LYS A CA 1
ATOM 1963 C C . LYS A 1 246 ? -7.071 -1.536 -10.079 1.00 86.25 246 LYS A C 1
ATOM 1965 O O . LYS A 1 246 ? -7.908 -1.379 -9.194 1.00 86.25 246 LYS A O 1
ATOM 1970 N N . GLN A 1 247 ? -7.398 -1.599 -11.369 1.00 80.38 247 GLN A N 1
ATOM 1971 C CA . GLN A 1 247 ? -8.752 -1.354 -11.862 1.00 80.38 247 GLN A CA 1
ATOM 1972 C C . GLN A 1 247 ? -9.390 -2.634 -12.392 1.00 80.38 247 GLN A C 1
ATOM 1974 O O . GLN A 1 247 ? -9.001 -3.149 -13.438 1.00 80.38 247 GLN A O 1
ATOM 1979 N N . ASP A 1 248 ? -10.434 -3.108 -11.712 1.00 78.62 248 ASP A N 1
ATOM 1980 C CA . ASP A 1 248 ? -11.320 -4.101 -12.311 1.00 78.62 248 ASP A CA 1
ATOM 1981 C C . ASP A 1 248 ? -12.178 -3.469 -13.399 1.00 78.62 248 ASP A C 1
ATOM 1983 O O . ASP A 1 248 ? -12.531 -2.288 -13.352 1.00 78.62 248 ASP A O 1
ATOM 1987 N N . TYR A 1 249 ? -12.594 -4.299 -14.348 1.00 82.69 249 TYR A N 1
ATOM 1988 C CA . TYR A 1 249 ? -13.605 -3.901 -15.308 1.00 82.69 249 TYR A CA 1
ATOM 1989 C C . TYR A 1 249 ? -14.933 -3.604 -14.598 1.00 82.69 249 TYR A C 1
ATOM 1991 O O . TYR A 1 249 ? -15.493 -4.474 -13.924 1.00 82.69 249 TYR A O 1
ATOM 1999 N N . ILE A 1 250 ? -15.435 -2.388 -14.796 1.00 82.12 250 ILE A N 1
ATOM 2000 C CA . ILE A 1 250 ? -16.747 -1.924 -14.346 1.00 82.12 250 ILE A CA 1
ATOM 2001 C C . ILE A 1 250 ? -17.471 -1.385 -15.574 1.00 82.12 250 ILE A C 1
ATOM 2003 O O . ILE A 1 250 ? -16.922 -0.549 -16.296 1.00 82.12 250 ILE A O 1
ATOM 2007 N N . ASP A 1 251 ? -18.694 -1.852 -15.811 1.00 82.44 251 ASP A N 1
ATOM 2008 C CA . ASP A 1 251 ? -19.530 -1.317 -16.880 1.00 82.44 251 ASP A CA 1
ATOM 2009 C C . ASP A 1 251 ? -20.502 -0.294 -16.270 1.00 82.44 251 ASP A C 1
ATOM 2011 O O . ASP A 1 251 ? -21.455 -0.674 -15.586 1.00 82.44 251 ASP A O 1
ATOM 2015 N N . PRO A 1 252 ? -20.313 1.014 -16.519 1.00 80.81 252 PRO A N 1
ATOM 2016 C CA . PRO A 1 252 ? -21.129 2.055 -15.907 1.00 80.81 252 PRO A CA 1
ATOM 2017 C C . PRO A 1 252 ? -22.570 2.092 -16.426 1.00 80.81 252 PRO A C 1
ATOM 2019 O O . PRO A 1 252 ? -23.370 2.869 -15.915 1.00 80.81 252 PRO A O 1
ATOM 2022 N N . ILE A 1 253 ? -22.919 1.329 -17.465 1.00 83.00 253 ILE A N 1
ATOM 2023 C CA . ILE A 1 253 ? -24.290 1.218 -17.975 1.00 83.00 253 ILE A CA 1
ATOM 2024 C C . ILE A 1 253 ? -25.003 0.048 -17.306 1.00 83.00 253 ILE A C 1
ATOM 2026 O O . ILE A 1 253 ? -26.171 0.178 -16.936 1.00 83.00 253 ILE A O 1
ATOM 2030 N N . VAL A 1 254 ? -24.299 -1.069 -17.151 1.00 79.94 254 VAL A N 1
ATOM 2031 C CA . VAL A 1 254 ? -24.831 -2.304 -16.571 1.00 79.94 254 VAL A CA 1
ATOM 2032 C C . VAL A 1 254 ? -24.854 -2.250 -15.044 1.00 79.94 254 VAL A C 1
ATOM 2034 O O . VAL A 1 254 ? -25.848 -2.641 -14.438 1.00 79.94 254 VAL A O 1
ATOM 2037 N N . ASP A 1 255 ? -23.808 -1.708 -14.422 1.00 77.00 255 ASP A N 1
ATOM 2038 C CA . ASP A 1 255 ? -23.621 -1.687 -12.967 1.00 77.00 255 ASP A CA 1
ATOM 2039 C C . ASP A 1 255 ? -24.088 -0.358 -12.331 1.00 77.00 255 ASP A C 1
ATOM 2041 O O . ASP A 1 255 ? -23.654 0.012 -11.238 1.00 77.00 255 ASP A O 1
ATOM 2045 N N . LYS A 1 256 ? -24.977 0.394 -13.005 1.00 70.31 256 LYS A N 1
ATOM 2046 C CA . LYS A 1 256 ? -25.461 1.717 -12.548 1.00 70.31 256 LYS A CA 1
ATOM 2047 C C . LYS A 1 256 ? -25.972 1.715 -11.112 1.00 70.31 256 LYS A C 1
ATOM 2049 O O . LYS A 1 256 ? -25.653 2.624 -10.355 1.00 70.31 256 LYS A O 1
ATOM 2054 N N . GLU A 1 257 ? -26.762 0.711 -10.746 1.00 63.75 257 GLU A N 1
ATOM 2055 C CA . GLU A 1 257 ? -27.334 0.598 -9.398 1.00 63.75 257 GLU A CA 1
ATOM 2056 C C . GLU A 1 257 ? -26.247 0.380 -8.333 1.00 63.75 257 GLU A C 1
ATOM 2058 O O . GLU A 1 257 ? -26.360 0.880 -7.218 1.00 63.75 257 GLU A O 1
ATOM 2063 N N . THR A 1 258 ? -25.155 -0.300 -8.687 1.00 60.28 258 THR A N 1
ATOM 2064 C CA . THR A 1 258 ? -24.000 -0.528 -7.808 1.00 60.28 258 THR A CA 1
ATOM 2065 C C . THR A 1 258 ? -23.184 0.748 -7.597 1.00 60.28 258 THR A C 1
ATOM 2067 O O . THR A 1 258 ? -22.747 1.023 -6.483 1.00 60.28 258 THR A O 1
ATOM 2070 N N . LEU A 1 259 ? -22.988 1.540 -8.656 1.00 60.53 259 LEU A N 1
ATOM 2071 C CA . LEU A 1 259 ? -22.213 2.783 -8.608 1.00 60.53 259 LEU A CA 1
ATOM 2072 C C . LEU A 1 259 ? -22.946 3.907 -7.865 1.00 60.53 259 LEU A C 1
ATOM 2074 O O . LEU A 1 259 ? -22.326 4.622 -7.084 1.00 60.53 259 LEU A O 1
ATOM 2078 N N . LEU A 1 260 ? -24.264 4.017 -8.054 1.00 57.59 260 LEU A N 1
ATOM 2079 C CA . LEU A 1 260 ? -25.093 5.025 -7.384 1.00 57.59 260 LEU A CA 1
ATOM 2080 C C . LEU A 1 260 ? -25.179 4.801 -5.870 1.00 57.59 260 LEU A C 1
ATOM 2082 O O . LEU A 1 260 ? -25.157 5.769 -5.120 1.00 57.59 260 LEU A O 1
ATOM 2086 N N . ASN A 1 261 ? -25.216 3.545 -5.411 1.00 55.28 261 ASN A N 1
ATOM 2087 C CA . ASN A 1 261 ? -25.169 3.247 -3.976 1.00 55.28 261 ASN A CA 1
ATOM 2088 C C . ASN A 1 261 ? -23.816 3.653 -3.365 1.00 55.28 261 ASN A C 1
ATOM 2090 O O . ASN A 1 261 ? -23.788 4.196 -2.265 1.00 55.28 261 ASN A O 1
ATOM 2094 N N . LYS A 1 262 ? -22.715 3.490 -4.113 1.00 51.06 262 LYS A N 1
ATOM 2095 C CA . LYS A 1 262 ? -21.352 3.818 -3.669 1.00 51.06 262 LYS A CA 1
ATOM 2096 C C . LYS A 1 262 ? -21.037 5.316 -3.630 1.00 51.06 262 LYS A C 1
ATOM 2098 O O . LYS A 1 262 ? -20.277 5.730 -2.766 1.00 51.06 262 LYS A O 1
ATOM 2103 N N . GLU A 1 263 ? -21.594 6.139 -4.523 1.00 42.41 263 GLU A N 1
ATOM 2104 C CA . GLU A 1 263 ? -21.421 7.607 -4.451 1.00 42.41 263 GLU A CA 1
ATOM 2105 C C . GLU A 1 263 ? -22.018 8.201 -3.163 1.00 42.41 263 GLU A C 1
ATOM 2107 O O . GLU A 1 263 ? -21.508 9.195 -2.650 1.00 42.41 263 GLU A O 1
ATOM 2112 N N . SER A 1 264 ? -23.044 7.560 -2.597 1.00 39.03 264 SER A N 1
ATOM 2113 C CA . SER A 1 264 ? -23.576 7.881 -1.264 1.00 39.03 264 SER A CA 1
ATOM 2114 C C . SER A 1 264 ? -22.592 7.557 -0.134 1.00 39.03 264 SER A C 1
ATOM 2116 O O . SER A 1 264 ? -22.529 8.309 0.836 1.00 39.03 264 SER A O 1
ATOM 2118 N N . ASP A 1 265 ? -21.821 6.474 -0.267 1.00 40.94 265 ASP A N 1
ATOM 2119 C CA . ASP A 1 265 ? -20.858 6.014 0.745 1.00 40.94 265 ASP A CA 1
ATOM 2120 C C . ASP A 1 265 ? -19.495 6.716 0.630 1.00 40.94 265 ASP A C 1
ATOM 2122 O O . ASP A 1 265 ? -18.837 6.940 1.640 1.00 40.94 265 ASP A O 1
ATOM 2126 N N . MET A 1 266 ? -19.086 7.148 -0.572 1.00 33.03 266 MET A N 1
ATOM 2127 C CA . MET A 1 266 ? -17.880 7.975 -0.774 1.00 33.03 266 MET A CA 1
ATOM 2128 C C . MET A 1 266 ? -18.035 9.420 -0.271 1.00 33.03 266 MET A C 1
ATOM 2130 O O . MET A 1 266 ? -17.059 10.157 -0.237 1.00 33.03 266 MET A O 1
ATOM 2134 N N . LEU A 1 267 ? -19.243 9.846 0.116 1.00 27.45 267 LEU A N 1
ATOM 2135 C CA . LEU A 1 267 ? -19.455 11.108 0.839 1.00 27.45 267 LEU A CA 1
ATOM 2136 C C . LEU A 1 267 ? -19.157 10.990 2.342 1.00 27.45 267 LEU A C 1
ATOM 2138 O O . LEU A 1 267 ? -19.255 11.983 3.066 1.00 27.45 267 LEU A O 1
ATOM 2142 N N . VAL A 1 268 ? -18.777 9.799 2.806 1.00 29.47 268 VAL A N 1
ATOM 2143 C CA . VAL A 1 268 ? -18.165 9.576 4.113 1.00 29.47 268 VAL A CA 1
ATOM 2144 C C . VAL A 1 268 ? -16.673 9.343 3.875 1.00 29.47 268 VAL A C 1
ATOM 2146 O O . VAL A 1 268 ? -16.189 8.215 3.905 1.00 29.47 268 VAL A O 1
ATOM 2149 N N . ASP A 1 269 ? -15.962 10.427 3.553 1.00 27.70 269 ASP A N 1
ATOM 2150 C CA . ASP A 1 269 ? -14.497 10.448 3.548 1.00 27.70 269 ASP A CA 1
ATOM 2151 C C . ASP A 1 269 ? -13.985 9.939 4.910 1.00 27.70 269 ASP A C 1
ATOM 2153 O O . ASP A 1 269 ? -14.394 10.446 5.962 1.00 27.70 269 ASP A O 1
ATOM 2157 N N . TRP A 1 270 ? -13.095 8.944 4.868 1.00 38.25 270 TRP A N 1
ATOM 2158 C CA . TRP A 1 270 ? -12.193 8.577 5.961 1.00 38.25 270 TRP A CA 1
ATOM 2159 C C . TRP A 1 270 ? -10.821 9.192 5.695 1.00 38.25 270 TRP A C 1
ATOM 2161 O O . TRP A 1 270 ? -10.333 9.040 4.550 1.00 38.25 270 TRP A O 1
#

Foldseek 3Di:
DDDDDDDDDDDDDDDDDPDDPPDDLVVQLVVLVVCCVVVVPVDPLVSLVSQLVSLVVQLVVLVVVDDPDDDPVSVVSNVVSLVSSLVSVLVSQLVCLVVDCLLVDDQDDDDPPAFPVSVVSSVCSVVVVVVNVVSVLLSCLQPVPVLPLPPQDQDQPAQQPVQVVVLVVQVVCVVVVDHDPQGFNDRDPCRCVVPVHDGDPVNVVNVVSLVVNLVSCVSSVVLVVSLVSCVSNNVNVVSVVSVPVVDGDHDCVRCVVVVVVVVVVVVPPD

Organism: NCBI:txid2478898

Sequence (270 aa):
MEDALMKVVDADDRRGTSSEATGGAEVQFAQVLENFQAGNKDDPFVLIQEFKSISAQKALQVASQMGEAPDLETRLEFENWDLETRLWNLVETLYSYRLSKESQEEPIPEYKFSSFHVKRENWLRQNPKIKELSLIIYWLQENSKTISISDEKVETNGKWQNTRIKISNNDLSALTGKDDQTLIDNLDSDAPLRSDKDIDPQDDSVDSKNFSLIYKLVIANRIEEAIDLANSTGNFTLALILLGAKQDYIDPIVDKETLLNKESDMLVDW

pLDDT: mean 78.21, std 18.36, range [27.45, 94.25]

Radius of gyration: 30.59 Å; chains: 1; bounding box: 62×81×104 Å

Secondary structure (DSSP, 8-state):
----------------------S-HHHHHHHHHHHHHHHT-S-THHHHHHHHHHHHHHHHHHHHH--SS--HHHHHHHHHHHHHHHHHHHHHHHHHHHHSGGGGPPPP---TTS-HHHHHHHHHHH-HHHHHHHHHHHHHHHT-TT---TTS----S-TTHHHHHHHHHHHHHHTTT---TTB-SS-STTHHHHHT-BPPHHHHHHHHHHHHHHHHHHHTT-HHHHHHHHHHTT-HHHHHHHHHHH-----TTTSHHHHHHHHHHTTS--